Protein AF-N9KHA2-F1 (afdb_monomer_lite)

pLDDT: mean 88.88, std 9.8, range [52.47, 97.94]

Foldseek 3Di:
DVVVVVVVVVVVVVLVVVLCVVQVLCVQFDPVCCVVCVPDSAHEEAEDDADCVVVDDSVRVVVVVVVVQVVVCVVPVDRRYDYDNPTSHYDYHDDDPVNVVVVVVVVVVVVVVVVVVVVVVVVVVVVVVVVVVVVVVVVVVVVVVVLVVLVVVLVVVVVVVVVVPDDPPVPVVSVVSVVVSVVD

Radius of gyration: 46.8 Å; chains: 1; bounding box: 103×30×123 Å

Structure (mmCIF, N/CA/C/O backbone):
data_AF-N9KHA2-F1
#
_entry.id   AF-N9KHA2-F1
#
loop_
_atom_site.group_PDB
_atom_site.id
_atom_site.type_symbol
_atom_site.label_atom_id
_atom_site.label_alt_id
_atom_site.label_comp_id
_atom_site.label_asym_id
_atom_site.label_entity_id
_atom_site.label_seq_id
_atom_site.pdbx_PDB_ins_code
_atom_site.Cartn_x
_atom_site.Cartn_y
_atom_site.Cartn_z
_atom_site.occupancy
_atom_site.B_iso_or_equiv
_atom_site.auth_seq_id
_atom_site.auth_comp_id
_atom_site.auth_asym_id
_atom_site.auth_atom_id
_atom_site.pdbx_PDB_model_num
ATOM 1 N N . MET A 1 1 ? 33.781 0.694 -53.321 1.00 67.38 1 MET A N 1
ATOM 2 C CA . MET A 1 1 ? 32.897 -0.141 -52.473 1.00 67.38 1 MET A CA 1
ATOM 3 C C . MET A 1 1 ? 33.385 -0.247 -51.030 1.00 67.38 1 MET A C 1
ATOM 5 O O . MET A 1 1 ? 32.720 0.302 -50.168 1.00 67.38 1 MET A O 1
ATOM 9 N N . ARG A 1 2 ? 34.549 -0.854 -50.740 1.00 75.69 2 ARG A N 1
ATOM 10 C CA . ARG A 1 2 ? 35.040 -1.039 -49.352 1.00 75.69 2 ARG A CA 1
ATOM 11 C C . ARG A 1 2 ? 35.150 0.263 -48.540 1.00 75.69 2 ARG A C 1
ATOM 13 O O . ARG A 1 2 ? 34.663 0.311 -47.421 1.00 75.69 2 ARG A O 1
ATOM 20 N N . PHE A 1 3 ? 35.691 1.332 -49.126 1.00 80.00 3 PHE A N 1
ATOM 21 C CA . PHE A 1 3 ? 35.789 2.643 -48.464 1.00 80.00 3 PHE A CA 1
ATOM 22 C C . PHE A 1 3 ? 34.431 3.252 -48.086 1.00 80.00 3 PHE A C 1
ATOM 24 O O . PHE A 1 3 ? 34.286 3.761 -46.984 1.00 80.00 3 PHE A O 1
ATOM 31 N N . LEU A 1 4 ? 33.419 3.139 -48.953 1.00 83.69 4 LEU A N 1
ATOM 32 C CA . LEU A 1 4 ? 32.073 3.657 -48.673 1.00 83.69 4 LEU A CA 1
ATOM 33 C C . LEU A 1 4 ? 31.399 2.897 -47.523 1.00 83.69 4 LEU A C 1
ATOM 35 O O . LEU A 1 4 ? 30.715 3.501 -46.704 1.00 83.69 4 LEU A O 1
ATOM 39 N N . ILE A 1 5 ? 31.649 1.588 -47.429 1.00 86.56 5 ILE A N 1
ATOM 40 C CA . ILE A 1 5 ? 31.161 0.750 -46.327 1.00 86.56 5 ILE A CA 1
ATOM 41 C C . ILE A 1 5 ? 31.813 1.178 -45.004 1.00 86.56 5 ILE A C 1
ATOM 43 O O . ILE A 1 5 ? 31.113 1.370 -44.013 1.00 86.56 5 ILE A O 1
ATOM 47 N N . PHE A 1 6 ? 33.134 1.396 -44.990 1.00 87.81 6 PHE A N 1
ATOM 48 C CA . PHE A 1 6 ? 33.838 1.877 -43.795 1.00 87.81 6 PHE A CA 1
ATOM 49 C C . PHE A 1 6 ? 33.377 3.275 -43.366 1.00 87.81 6 PHE A C 1
ATOM 51 O O . PHE A 1 6 ? 33.118 3.490 -42.184 1.00 87.81 6 PHE A O 1
ATOM 58 N N . SER A 1 7 ? 33.211 4.208 -44.306 1.00 88.12 7 SER A N 1
ATOM 59 C CA . SER A 1 7 ? 32.694 5.547 -44.005 1.00 88.12 7 SER A CA 1
ATOM 60 C C . SER A 1 7 ? 31.269 5.505 -43.446 1.00 88.12 7 SER A C 1
ATOM 62 O O . SER A 1 7 ? 30.986 6.186 -42.463 1.00 88.12 7 SER A O 1
ATOM 64 N N . GLY A 1 8 ? 30.388 4.669 -44.008 1.00 88.81 8 GLY A N 1
ATOM 65 C CA . GLY A 1 8 ? 29.032 4.477 -43.486 1.00 88.81 8 GLY A CA 1
ATOM 66 C C . GLY A 1 8 ? 29.018 3.914 -42.061 1.00 88.81 8 GLY A C 1
ATOM 67 O O . GLY A 1 8 ? 28.269 4.395 -41.213 1.00 88.81 8 GLY A O 1
ATOM 68 N N . LEU A 1 9 ? 29.901 2.956 -41.766 1.00 88.81 9 LEU A N 1
ATOM 69 C CA . LEU A 1 9 ? 30.023 2.359 -40.435 1.00 88.81 9 LEU A CA 1
ATOM 70 C C . LEU A 1 9 ? 30.545 3.359 -39.391 1.00 88.81 9 LEU A C 1
ATOM 72 O O . LEU A 1 9 ? 30.044 3.394 -38.270 1.00 88.81 9 LEU A O 1
ATOM 76 N N . ILE A 1 10 ? 31.499 4.218 -39.760 1.00 91.06 10 ILE A N 1
ATOM 77 C CA . ILE A 1 10 ? 32.005 5.280 -38.877 1.00 91.06 10 ILE A CA 1
ATOM 78 C C . ILE A 1 10 ? 30.900 6.293 -38.557 1.00 91.06 10 ILE A C 1
ATOM 80 O O . ILE A 1 10 ? 30.699 6.626 -37.391 1.00 91.06 10 ILE A O 1
ATOM 84 N N . ILE A 1 11 ? 30.148 6.748 -39.565 1.00 89.81 11 ILE A N 1
ATOM 85 C CA . ILE A 1 11 ? 29.024 7.675 -39.363 1.00 89.81 11 ILE A CA 1
ATOM 86 C C . ILE A 1 11 ? 27.967 7.043 -38.449 1.00 89.81 11 ILE A C 1
ATOM 88 O O . ILE A 1 11 ? 27.466 7.703 -37.540 1.00 89.81 11 ILE A O 1
ATOM 92 N N . PHE A 1 12 ? 27.678 5.753 -38.632 1.00 85.94 12 PHE A N 1
ATOM 93 C CA . PHE A 1 12 ? 26.747 5.015 -37.784 1.00 85.94 12 PHE A CA 1
ATOM 94 C C . PHE A 1 12 ? 27.213 4.938 -36.319 1.00 85.94 12 PHE A C 1
ATOM 96 O O . PHE A 1 12 ? 26.439 5.234 -35.408 1.00 85.94 12 PHE A O 1
ATOM 103 N N . LEU A 1 13 ? 28.488 4.620 -36.072 1.00 86.81 13 LEU A N 1
ATOM 104 C CA . LEU A 1 13 ? 29.056 4.578 -34.718 1.00 86.81 13 LEU A CA 1
ATOM 105 C C . LEU A 1 13 ? 29.079 5.959 -34.043 1.00 86.81 13 LEU A C 1
ATOM 107 O O . LEU A 1 13 ? 28.791 6.069 -32.847 1.00 86.81 13 LEU A O 1
ATOM 111 N N . LEU A 1 14 ? 29.383 7.015 -34.803 1.00 89.44 14 LEU A N 1
ATOM 112 C CA . L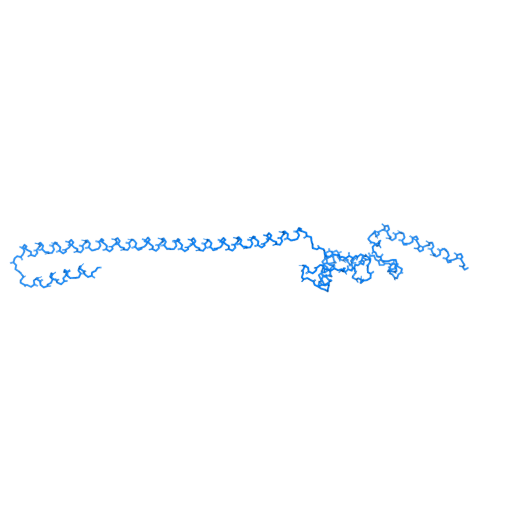EU A 1 14 ? 29.329 8.397 -34.318 1.00 89.44 14 LEU A CA 1
ATOM 113 C C . LEU A 1 14 ? 27.891 8.806 -33.974 1.00 89.44 14 LEU A C 1
ATOM 115 O O . LEU A 1 14 ? 27.662 9.406 -32.924 1.00 89.44 14 LEU A O 1
ATOM 119 N N . GLY A 1 15 ? 26.918 8.418 -34.803 1.00 85.19 15 GLY A N 1
ATOM 120 C CA . GLY A 1 15 ? 25.493 8.631 -34.553 1.00 85.19 15 GLY A CA 1
ATOM 121 C C . GLY A 1 15 ? 25.008 7.933 -33.280 1.00 85.19 15 GLY A C 1
ATOM 122 O O . GLY A 1 15 ? 24.390 8.569 -32.425 1.00 85.19 15 GLY A O 1
ATOM 123 N N . LEU A 1 16 ? 25.358 6.656 -33.091 1.00 83.19 16 LEU A N 1
ATOM 124 C CA . LEU A 1 16 ? 25.036 5.918 -31.864 1.00 83.19 16 LEU A CA 1
ATOM 125 C C . LEU A 1 16 ? 25.680 6.541 -30.618 1.00 83.19 16 LEU A C 1
ATOM 127 O O . LEU A 1 16 ? 25.042 6.591 -29.562 1.00 83.19 16 LEU A O 1
ATOM 131 N N . SER A 1 17 ? 26.919 7.026 -30.734 1.00 84.88 17 SER A N 1
ATOM 132 C CA . SER A 1 17 ? 27.632 7.698 -29.641 1.00 84.88 17 SER A CA 1
ATOM 133 C C . SER A 1 17 ? 26.960 9.020 -29.260 1.00 84.88 17 SER A C 1
ATOM 135 O O . SER A 1 17 ? 26.704 9.266 -28.080 1.00 84.88 17 SER A O 1
ATOM 137 N N . TYR A 1 18 ? 26.590 9.838 -30.250 1.00 87.88 18 TYR A N 1
ATOM 138 C CA . TYR A 1 18 ? 25.859 11.088 -30.035 1.00 87.88 18 TYR A CA 1
ATOM 139 C C . TYR A 1 18 ? 24.496 10.849 -29.370 1.00 87.88 18 TYR A C 1
ATOM 141 O O . TYR A 1 18 ? 24.139 11.517 -28.397 1.00 87.88 18 TYR A O 1
ATOM 149 N N . GLN A 1 19 ? 23.760 9.839 -29.841 1.00 84.50 19 GLN A N 1
ATOM 150 C CA . GLN A 1 19 ? 22.474 9.444 -29.275 1.00 84.50 19 GLN A CA 1
ATOM 151 C C . GLN A 1 19 ? 22.602 9.045 -27.795 1.00 84.50 19 GLN A C 1
ATOM 153 O O . GLN A 1 19 ? 21.810 9.493 -26.971 1.00 84.50 19 GLN A O 1
ATOM 158 N N . THR A 1 20 ? 23.616 8.249 -27.429 1.00 84.06 20 THR A N 1
ATOM 159 C CA . THR A 1 20 ? 23.853 7.853 -26.026 1.00 84.06 20 THR A CA 1
ATOM 160 C C . THR A 1 20 ? 24.268 9.031 -25.146 1.00 84.06 20 THR A C 1
ATOM 162 O O . THR A 1 20 ? 23.905 9.064 -23.975 1.00 84.06 20 THR A O 1
ATOM 165 N N . GLN A 1 21 ? 24.982 10.019 -25.688 1.00 87.31 21 GLN A N 1
ATOM 166 C CA . GLN A 1 21 ? 25.344 11.221 -24.936 1.00 87.31 21 GLN A CA 1
ATOM 167 C C . GLN A 1 21 ? 24.119 12.093 -24.617 1.00 87.31 21 GLN A C 1
ATOM 169 O O . GLN A 1 21 ? 24.019 12.634 -23.517 1.00 87.31 21 GLN A O 1
ATOM 174 N N . LYS A 1 22 ? 23.179 12.226 -25.563 1.00 89.69 22 LYS A N 1
ATOM 175 C CA . LYS A 1 22 ? 21.935 12.995 -25.375 1.00 89.69 22 LYS A CA 1
ATOM 176 C C . LYS A 1 22 ? 20.875 12.241 -24.570 1.00 89.69 22 LYS A C 1
ATOM 178 O O . LYS A 1 22 ? 20.126 12.865 -23.825 1.00 89.69 22 LYS A O 1
ATOM 183 N N . HIS A 1 23 ? 20.836 10.918 -24.700 1.00 89.75 23 HIS A N 1
ATOM 184 C CA . HIS A 1 23 ? 19.873 10.039 -24.041 1.00 89.75 23 HIS A CA 1
ATOM 185 C C . HIS A 1 23 ? 20.612 8.911 -23.301 1.00 89.75 23 HIS A C 1
ATOM 187 O O . HIS A 1 23 ? 20.644 7.768 -23.772 1.00 89.75 23 HIS A O 1
ATOM 193 N N . PRO A 1 24 ? 21.226 9.207 -22.139 1.00 89.62 24 PRO A N 1
ATOM 194 C CA . PRO A 1 24 ? 22.047 8.245 -21.403 1.00 89.62 24 PRO A CA 1
ATOM 195 C C . PRO A 1 24 ? 21.276 7.004 -20.941 1.00 89.62 24 PRO A C 1
ATOM 197 O O . PRO A 1 24 ? 21.890 5.962 -20.717 1.00 89.62 24 PRO A O 1
ATOM 200 N N . GLN A 1 25 ? 19.944 7.067 -20.848 1.00 87.50 25 GLN A N 1
ATOM 201 C CA . GLN A 1 25 ? 19.090 5.914 -20.560 1.00 87.50 25 GLN A CA 1
ATOM 202 C C . GLN A 1 25 ? 19.153 4.822 -21.642 1.00 87.50 25 GLN A C 1
ATOM 204 O O . GLN A 1 25 ? 18.988 3.647 -21.331 1.00 87.50 25 GLN A O 1
ATOM 209 N N . LEU A 1 26 ? 19.485 5.159 -22.894 1.00 88.56 26 LEU A N 1
ATOM 210 C CA . LEU A 1 26 ? 19.529 4.184 -23.992 1.00 88.56 26 LEU A CA 1
ATOM 211 C C . LEU A 1 26 ? 20.656 3.156 -23.859 1.00 88.56 26 LEU A C 1
ATOM 213 O O . LEU A 1 26 ? 20.641 2.139 -24.548 1.00 88.56 26 LEU A O 1
ATOM 217 N N . LYS A 1 27 ? 21.609 3.354 -22.938 1.00 86.44 27 LYS A N 1
ATOM 218 C CA . LYS A 1 27 ? 22.606 2.326 -22.583 1.00 86.44 27 LYS A CA 1
ATOM 219 C C . LYS A 1 27 ? 21.976 1.044 -22.011 1.00 86.44 27 LYS A C 1
ATOM 221 O O . LYS A 1 27 ? 22.638 0.001 -21.947 1.00 86.44 27 LYS A O 1
ATOM 226 N N . PHE A 1 28 ? 20.725 1.143 -21.561 1.00 87.69 28 PHE A N 1
ATOM 227 C CA . PHE A 1 28 ? 19.933 0.039 -21.036 1.00 87.69 28 PHE A CA 1
ATOM 228 C C . PHE A 1 28 ? 19.042 -0.628 -22.093 1.00 87.69 28 PHE A C 1
ATOM 230 O O . PHE A 1 28 ? 18.484 -1.681 -21.803 1.00 87.69 28 PHE A O 1
ATOM 237 N N . ASN A 1 29 ? 18.955 -0.091 -23.315 1.00 90.75 29 ASN A N 1
ATOM 238 C CA . ASN A 1 29 ? 18.359 -0.810 -24.441 1.00 90.75 29 ASN A CA 1
ATOM 239 C C . ASN A 1 29 ? 19.389 -1.793 -25.026 1.00 90.75 29 ASN A C 1
ATOM 241 O O . ASN A 1 29 ? 20.606 -1.589 -24.919 1.00 90.75 29 ASN A O 1
ATOM 245 N N . SER A 1 30 ? 18.917 -2.879 -25.641 1.00 88.69 30 SER A N 1
ATOM 246 C CA . SER A 1 30 ? 19.803 -3.833 -26.312 1.00 88.69 30 SER A CA 1
ATOM 247 C C . SER A 1 30 ? 20.420 -3.202 -27.569 1.00 88.69 30 SER A C 1
ATOM 249 O O . SER A 1 30 ? 19.827 -2.328 -28.200 1.00 88.69 30 SER A O 1
ATOM 251 N N . LEU A 1 31 ? 21.628 -3.630 -27.959 1.00 86.62 31 LEU A N 1
ATOM 252 C CA . LEU A 1 31 ? 22.253 -3.132 -29.194 1.00 86.62 31 LEU A CA 1
ATOM 253 C C . LEU A 1 31 ? 21.401 -3.459 -30.427 1.00 86.62 31 LEU A C 1
ATOM 255 O O . LEU A 1 31 ? 21.313 -2.635 -31.330 1.00 86.62 31 LEU A O 1
ATOM 259 N N . ALA A 1 32 ? 20.745 -4.623 -30.434 1.00 88.38 32 ALA A N 1
ATOM 260 C CA . ALA A 1 32 ? 19.824 -5.019 -31.493 1.00 88.38 32 ALA A CA 1
ATOM 261 C C . ALA A 1 32 ? 18.644 -4.039 -31.610 1.00 88.38 32 ALA A C 1
ATOM 263 O O . ALA A 1 32 ? 18.415 -3.519 -32.697 1.00 88.38 32 ALA A O 1
ATOM 264 N N . ASP A 1 33 ? 17.980 -3.707 -30.494 1.00 87.88 33 ASP A N 1
ATOM 265 C CA . ASP A 1 33 ? 16.872 -2.739 -30.471 1.00 87.88 33 ASP A CA 1
ATOM 266 C C . ASP A 1 33 ? 17.316 -1.355 -30.963 1.00 87.88 33 ASP A C 1
ATOM 268 O O . ASP A 1 33 ? 16.622 -0.715 -31.747 1.00 87.88 33 ASP A O 1
ATOM 272 N N . ARG A 1 34 ? 18.520 -0.913 -30.585 1.00 86.75 34 ARG A N 1
ATOM 273 C CA . ARG A 1 34 ? 19.072 0.374 -31.038 1.00 86.75 34 ARG A CA 1
ATOM 274 C C . ARG A 1 34 ? 19.404 0.409 -32.530 1.00 86.75 34 ARG A C 1
ATOM 276 O O . ARG A 1 34 ? 19.382 1.484 -33.123 1.00 86.75 34 ARG A O 1
ATOM 283 N N . ILE A 1 35 ? 19.732 -0.735 -33.132 1.00 87.50 35 ILE A N 1
ATOM 284 C CA . ILE A 1 35 ? 19.972 -0.850 -34.577 1.00 87.50 35 ILE A CA 1
ATOM 285 C C . ILE A 1 35 ? 18.639 -0.860 -35.337 1.00 87.50 35 ILE A C 1
ATOM 287 O O . ILE A 1 35 ? 18.533 -0.208 -36.373 1.00 87.50 35 ILE A O 1
ATOM 291 N N . THR A 1 36 ? 17.621 -1.563 -34.830 1.00 87.75 36 THR A N 1
ATOM 292 C CA . THR A 1 36 ? 16.298 -1.645 -35.474 1.00 87.75 36 THR A CA 1
ATOM 293 C C . THR A 1 36 ? 15.458 -0.383 -35.274 1.00 87.75 36 THR A C 1
ATOM 295 O O . THR A 1 36 ? 14.662 -0.037 -36.142 1.00 87.75 36 THR A O 1
ATOM 298 N N . HIS A 1 37 ? 15.660 0.335 -34.165 1.00 87.62 37 HIS A N 1
ATOM 299 C CA . HIS A 1 37 ? 14.941 1.558 -33.801 1.00 87.62 37 HIS A CA 1
ATOM 300 C C . HIS A 1 37 ? 15.909 2.740 -33.574 1.00 87.62 37 HIS A C 1
ATOM 302 O O . HIS A 1 37 ? 15.995 3.285 -32.473 1.00 87.62 37 HIS A O 1
ATOM 308 N N . PRO A 1 38 ? 16.637 3.193 -34.612 1.00 82.31 38 PRO A N 1
ATOM 309 C CA . PRO A 1 38 ? 17.760 4.128 -34.467 1.00 82.31 38 PRO A CA 1
ATOM 310 C C . PRO A 1 38 ? 17.362 5.547 -34.038 1.00 82.31 38 PRO A C 1
ATOM 312 O O . PRO A 1 38 ? 18.213 6.316 -33.598 1.00 82.31 38 PRO A O 1
ATOM 315 N N . ILE A 1 39 ? 16.084 5.907 -34.162 1.00 86.69 39 ILE A N 1
ATOM 316 C CA . ILE A 1 39 ? 15.539 7.211 -33.753 1.00 86.69 39 ILE A CA 1
ATOM 317 C C . ILE A 1 39 ? 14.649 7.121 -32.508 1.00 86.69 39 ILE A C 1
ATOM 319 O O . ILE A 1 39 ? 14.198 8.151 -32.009 1.00 86.69 39 ILE A O 1
ATOM 323 N N . ASP A 1 40 ? 14.381 5.912 -32.003 1.00 89.62 40 ASP A N 1
ATOM 324 C CA . ASP A 1 40 ? 13.589 5.738 -30.789 1.00 89.62 40 ASP A CA 1
ATOM 325 C C . ASP A 1 40 ? 14.462 6.044 -29.567 1.00 89.62 40 ASP A C 1
ATOM 327 O O . ASP A 1 40 ? 15.580 5.547 -29.425 1.00 89.62 40 ASP A O 1
ATOM 331 N N . THR A 1 41 ? 13.953 6.908 -28.695 1.00 91.25 41 THR A N 1
ATOM 332 C CA . THR A 1 41 ? 14.646 7.358 -27.478 1.00 91.25 41 THR A CA 1
ATOM 333 C C . THR A 1 41 ? 13.977 6.847 -26.201 1.00 91.25 41 THR A C 1
ATOM 335 O O . THR A 1 41 ? 14.377 7.224 -25.094 1.00 91.25 41 THR A O 1
ATOM 338 N N . ARG A 1 42 ? 12.980 5.967 -26.349 1.00 93.81 42 ARG A N 1
ATOM 339 C CA . ARG A 1 42 ? 12.255 5.338 -25.246 1.00 93.81 42 ARG A CA 1
ATOM 340 C C . ARG A 1 42 ? 13.070 4.224 -24.607 1.00 93.81 42 ARG A C 1
ATOM 342 O O . ARG A 1 42 ? 13.756 3.450 -25.277 1.00 93.81 42 ARG A O 1
ATOM 349 N N . LEU A 1 43 ? 12.956 4.133 -23.291 1.00 94.25 43 LEU A N 1
ATOM 350 C CA . LEU A 1 43 ? 13.595 3.112 -22.482 1.00 94.25 43 LEU A CA 1
ATOM 351 C C . L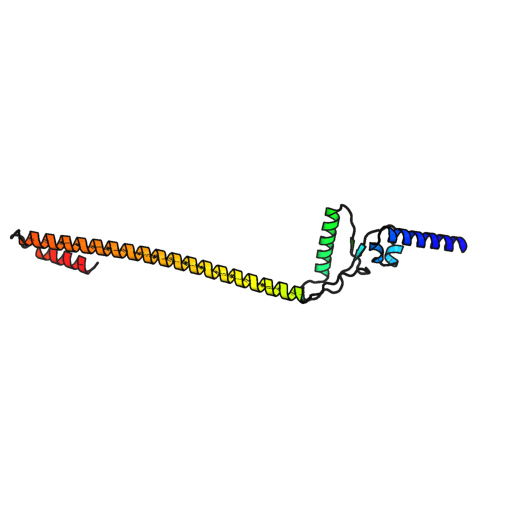EU A 1 43 ? 12.795 1.810 -22.565 1.00 94.25 43 LEU A C 1
ATOM 353 O O . LEU A 1 43 ? 11.602 1.785 -22.261 1.00 94.25 43 LEU A O 1
ATOM 357 N N . ARG A 1 44 ? 13.456 0.727 -22.973 1.00 95.19 44 ARG A N 1
ATOM 358 C CA . ARG A 1 44 ? 12.875 -0.620 -22.953 1.00 95.19 44 ARG A CA 1
ATOM 359 C C . ARG A 1 44 ? 13.000 -1.206 -21.552 1.00 95.19 44 ARG A C 1
ATOM 361 O O . ARG A 1 44 ? 14.074 -1.113 -20.960 1.00 95.19 44 ARG A O 1
ATOM 368 N N . TYR A 1 45 ? 11.944 -1.825 -21.039 1.00 95.88 45 TYR A N 1
ATOM 369 C CA . TYR A 1 45 ? 11.958 -2.525 -19.754 1.00 95.88 45 TYR A CA 1
ATOM 370 C C . TYR A 1 45 ? 11.214 -3.858 -19.842 1.00 95.88 45 TYR A C 1
ATOM 372 O O . TYR A 1 45 ? 10.323 -4.026 -20.671 1.00 95.88 45 TYR A O 1
ATOM 380 N N . ARG A 1 46 ? 11.555 -4.781 -18.944 1.00 95.31 46 ARG A N 1
ATOM 381 C CA . ARG A 1 46 ? 10.811 -6.024 -18.713 1.00 95.31 46 ARG A CA 1
ATOM 382 C C . ARG A 1 46 ? 10.609 -6.271 -17.234 1.00 95.31 46 ARG A C 1
ATOM 384 O O . ARG A 1 46 ? 11.403 -5.808 -16.410 1.00 95.31 46 ARG A O 1
ATOM 391 N N . ILE A 1 47 ? 9.605 -7.072 -16.920 1.00 96.88 47 ILE A N 1
ATOM 392 C CA . ILE A 1 47 ? 9.454 -7.647 -15.588 1.00 96.88 47 ILE A CA 1
ATOM 393 C C . ILE A 1 47 ? 10.298 -8.922 -15.523 1.00 96.88 47 ILE A C 1
ATOM 395 O O . ILE A 1 47 ? 10.297 -9.737 -16.445 1.00 96.88 47 ILE A O 1
ATOM 399 N N . ALA A 1 48 ? 11.122 -9.031 -14.487 1.00 94.62 48 ALA A N 1
ATOM 400 C CA . ALA A 1 48 ? 11.886 -10.235 -14.198 1.00 94.62 48 ALA A CA 1
ATOM 401 C C . ALA A 1 48 ? 11.058 -11.188 -13.324 1.00 94.62 48 ALA A C 1
ATOM 403 O O . ALA A 1 48 ? 9.834 -11.108 -13.278 1.00 94.62 48 ALA A O 1
ATOM 404 N N . GLU A 1 49 ? 11.729 -12.090 -12.615 1.00 92.75 49 GLU A N 1
ATOM 405 C CA . GLU A 1 49 ? 11.070 -12.899 -11.597 1.00 92.75 49 GLU A CA 1
ATOM 406 C C . GLU A 1 49 ? 10.483 -12.007 -10.494 1.00 92.75 49 GLU A C 1
ATOM 408 O O . GLU A 1 49 ? 11.096 -11.028 -10.049 1.00 92.75 49 GLU A O 1
ATOM 413 N N . VAL A 1 50 ? 9.273 -12.367 -10.076 1.00 94.94 50 VAL A N 1
ATOM 414 C CA . VAL A 1 50 ? 8.538 -11.721 -8.992 1.00 94.94 50 VAL A CA 1
ATOM 415 C C . VAL A 1 50 ? 8.557 -12.668 -7.805 1.00 94.94 50 VAL A C 1
ATOM 417 O O . VAL A 1 50 ? 8.151 -13.822 -7.929 1.00 94.94 50 VAL A O 1
ATOM 420 N N . ASP A 1 51 ? 9.030 -12.188 -6.656 1.00 94.12 51 ASP A N 1
ATOM 421 C CA . ASP A 1 51 ? 9.030 -12.986 -5.435 1.00 94.12 51 ASP A CA 1
ATOM 422 C C . ASP A 1 51 ? 7.585 -13.374 -5.046 1.00 94.12 51 ASP A C 1
ATOM 424 O O . ASP A 1 51 ? 6.746 -12.486 -4.839 1.00 94.12 51 ASP A O 1
ATOM 428 N N . PRO A 1 52 ? 7.268 -14.677 -4.909 1.00 91.06 52 PRO A N 1
ATOM 429 C CA . PRO A 1 52 ? 5.915 -15.142 -4.600 1.00 91.06 52 PRO A CA 1
ATOM 430 C C . PRO A 1 52 ? 5.331 -14.574 -3.303 1.00 91.06 52 PRO A C 1
ATOM 432 O O . PRO A 1 52 ? 4.109 -14.543 -3.147 1.00 91.06 52 PRO A O 1
ATOM 435 N N . ARG A 1 53 ? 6.171 -14.102 -2.368 1.00 90.62 53 ARG A N 1
ATOM 436 C CA . ARG A 1 53 ? 5.726 -13.485 -1.107 1.00 90.62 53 ARG A CA 1
ATOM 437 C C . ARG A 1 53 ? 4.914 -12.211 -1.322 1.00 90.62 53 ARG A C 1
ATOM 439 O O . ARG A 1 53 ? 4.044 -11.920 -0.508 1.00 90.62 53 ARG A O 1
ATOM 446 N N . PHE A 1 54 ? 5.104 -11.520 -2.448 1.00 90.69 54 PHE A N 1
ATOM 447 C CA . PHE A 1 54 ? 4.242 -10.401 -2.838 1.00 90.69 54 PHE A CA 1
ATOM 448 C C . PHE A 1 54 ? 2.820 -10.829 -3.215 1.00 90.69 54 PHE A C 1
ATOM 450 O O . PHE A 1 54 ? 1.947 -9.972 -3.314 1.00 90.69 54 PHE A O 1
ATOM 457 N N . LYS A 1 55 ? 2.564 -12.130 -3.429 1.00 92.06 55 LYS A N 1
ATOM 458 C CA . LYS A 1 55 ? 1.270 -12.668 -3.889 1.00 92.06 55 LYS A CA 1
ATOM 459 C C . LYS A 1 55 ? 0.793 -12.018 -5.196 1.00 92.06 55 LYS A C 1
ATOM 461 O O . LYS A 1 55 ? -0.406 -11.865 -5.421 1.00 92.06 55 LYS A O 1
ATOM 466 N N . LEU A 1 56 ? 1.744 -11.638 -6.048 1.00 94.56 56 LEU A N 1
ATOM 467 C CA . LEU A 1 56 ? 1.514 -11.063 -7.368 1.00 94.56 56 LEU A CA 1
ATOM 468 C C . LEU A 1 56 ? 2.118 -11.977 -8.432 1.00 94.56 56 LEU A C 1
ATOM 470 O O . LEU A 1 56 ? 3.227 -12.485 -8.275 1.00 94.56 56 LEU A O 1
ATOM 474 N N . SER A 1 57 ? 1.383 -12.160 -9.521 1.00 95.06 57 SER A N 1
ATOM 475 C CA . SER A 1 57 ? 1.884 -12.789 -10.744 1.00 95.06 57 SER A CA 1
ATOM 476 C C . SER A 1 57 ? 2.721 -11.806 -11.568 1.00 95.06 57 SER A C 1
ATOM 478 O O . SER A 1 57 ? 2.601 -10.586 -11.419 1.00 95.06 57 SER A O 1
ATOM 480 N N . VAL A 1 58 ? 3.558 -12.331 -12.464 1.00 94.25 58 VAL A N 1
ATOM 481 C CA . VAL A 1 58 ? 4.378 -11.512 -13.370 1.00 94.25 58 VAL A CA 1
ATOM 482 C C . VAL A 1 58 ? 3.486 -10.639 -14.256 1.00 94.25 58 VAL A C 1
ATOM 484 O O . VAL A 1 58 ? 3.766 -9.457 -14.434 1.00 94.25 58 VAL A O 1
ATOM 487 N N . GLU A 1 59 ? 2.364 -11.183 -14.721 1.00 94.56 59 GLU A N 1
ATOM 488 C CA . GLU A 1 59 ? 1.385 -10.502 -15.568 1.00 94.56 59 GLU A CA 1
ATOM 489 C C . GLU A 1 59 ? 0.720 -9.332 -14.833 1.00 94.56 59 GLU A C 1
ATOM 491 O O . GLU A 1 59 ? 0.533 -8.253 -15.396 1.00 94.56 59 GLU A O 1
ATOM 496 N N . GLN A 1 60 ? 0.396 -9.511 -13.547 1.00 96.56 60 GLN A N 1
ATOM 497 C CA . GLN A 1 60 ? -0.134 -8.424 -12.721 1.00 96.56 60 GLN A CA 1
ATOM 498 C C . GLN A 1 60 ? 0.893 -7.308 -12.545 1.00 96.56 60 GLN A C 1
ATOM 500 O O . GLN A 1 60 ? 0.547 -6.131 -12.639 1.00 96.56 60 GLN A O 1
ATOM 505 N N . VAL A 1 61 ? 2.158 -7.659 -12.315 1.00 96.69 61 VAL A N 1
ATOM 506 C CA . VAL A 1 61 ? 3.238 -6.677 -12.172 1.00 96.69 61 VAL A CA 1
ATOM 507 C C . VAL A 1 61 ? 3.504 -5.957 -13.491 1.00 96.69 61 VAL A C 1
ATOM 509 O O . VAL A 1 61 ? 3.755 -4.751 -13.482 1.00 96.69 61 VAL A O 1
ATOM 512 N N . GLU A 1 62 ? 3.396 -6.644 -14.627 1.00 95.69 62 GLU A N 1
ATOM 513 C CA . GLU A 1 62 ? 3.471 -6.022 -15.948 1.00 95.69 62 GLU A CA 1
ATOM 514 C C . GLU A 1 62 ? 2.346 -5.003 -16.137 1.00 95.69 62 GLU A C 1
ATOM 516 O O . GLU A 1 62 ? 2.622 -3.851 -16.477 1.00 95.69 62 GLU A O 1
ATOM 521 N N . ALA A 1 63 ? 1.101 -5.382 -15.837 1.00 96.44 63 ALA A N 1
ATOM 522 C CA . ALA A 1 63 ? -0.049 -4.486 -15.929 1.00 96.44 63 ALA A CA 1
ATOM 523 C C . ALA A 1 63 ? 0.106 -3.253 -15.020 1.00 96.44 63 ALA A C 1
ATOM 525 O O . ALA A 1 63 ? -0.098 -2.123 -15.467 1.00 96.44 63 ALA A O 1
ATOM 526 N N . ILE A 1 64 ? 0.536 -3.446 -13.768 1.00 96.75 64 ILE A N 1
ATOM 527 C CA . ILE A 1 64 ? 0.826 -2.350 -12.827 1.00 96.75 64 ILE A CA 1
ATOM 528 C C . ILE A 1 64 ? 1.951 -1.457 -13.362 1.00 96.75 64 ILE A C 1
ATOM 530 O O . ILE A 1 64 ? 1.868 -0.232 -13.290 1.00 96.75 64 ILE A O 1
ATOM 534 N N . SER A 1 65 ? 2.996 -2.047 -13.939 1.00 96.25 65 SER A N 1
ATOM 535 C CA . SER A 1 65 ? 4.108 -1.286 -14.511 1.00 96.25 65 SER A CA 1
ATOM 536 C C . SER A 1 65 ? 3.649 -0.453 -15.703 1.00 96.25 65 SER A C 1
ATOM 538 O O . SER A 1 65 ? 3.994 0.720 -15.791 1.00 96.25 65 SER A O 1
ATOM 540 N N . GLN A 1 66 ? 2.810 -1.007 -16.581 1.00 95.62 66 GLN A N 1
ATOM 541 C CA . GLN A 1 66 ? 2.221 -0.260 -17.694 1.00 95.62 66 GLN A CA 1
ATOM 542 C C . GLN A 1 66 ? 1.351 0.902 -17.188 1.00 95.62 66 GLN A C 1
ATOM 544 O O . GLN A 1 66 ? 1.488 2.025 -17.677 1.00 95.62 66 GLN A O 1
ATOM 549 N N . GLN A 1 67 ? 0.537 0.691 -16.149 1.00 96.81 67 GLN A N 1
ATOM 550 C CA . GLN A 1 67 ? -0.210 1.775 -15.498 1.00 96.81 67 GLN A CA 1
ATOM 551 C C . GLN A 1 67 ? 0.726 2.864 -14.956 1.00 96.81 67 GLN A C 1
ATOM 553 O O . GLN A 1 67 ? 0.493 4.050 -15.186 1.00 96.81 67 GLN A O 1
ATOM 558 N N . ALA A 1 68 ? 1.829 2.483 -14.308 1.00 96.06 68 ALA A N 1
ATOM 559 C CA . ALA A 1 68 ? 2.825 3.436 -13.830 1.00 96.06 68 ALA A CA 1
ATOM 560 C C . ALA A 1 68 ? 3.460 4.233 -14.984 1.00 96.06 68 ALA A C 1
ATOM 562 O O . ALA A 1 68 ? 3.622 5.448 -14.873 1.00 96.06 68 ALA A O 1
ATOM 563 N N . THR A 1 69 ? 3.775 3.594 -16.117 1.00 95.81 69 THR A N 1
ATOM 564 C CA . THR A 1 69 ? 4.287 4.307 -17.303 1.00 95.81 69 THR A CA 1
ATOM 565 C C . THR A 1 69 ? 3.270 5.287 -17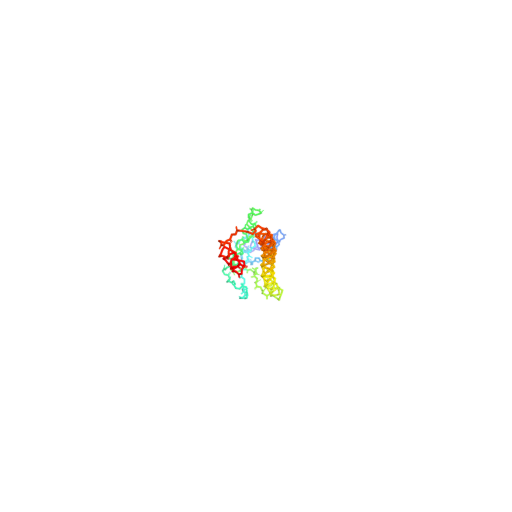.883 1.00 95.81 69 THR A C 1
ATOM 567 O O . THR A 1 69 ? 3.655 6.373 -18.321 1.00 95.81 69 THR A O 1
ATOM 570 N N . GLN A 1 70 ? 1.976 4.958 -17.820 1.00 96.69 70 GLN A N 1
ATOM 571 C CA . GLN A 1 70 ? 0.908 5.847 -18.267 1.00 96.69 70 GLN A CA 1
ATOM 572 C C . GLN A 1 70 ? 0.828 7.110 -17.398 1.00 96.69 70 GLN A C 1
ATOM 574 O O . GLN A 1 70 ? 0.706 8.198 -17.949 1.00 96.69 70 GLN A O 1
ATOM 579 N N . ILE A 1 71 ? 1.028 7.007 -16.078 1.00 97.19 71 ILE A N 1
ATOM 580 C CA . ILE A 1 71 ? 1.103 8.180 -15.183 1.00 97.19 71 ILE A CA 1
ATOM 581 C C . ILE A 1 71 ? 2.221 9.136 -15.624 1.00 97.19 71 ILE A C 1
ATOM 583 O O . ILE A 1 71 ? 2.016 10.348 -15.705 1.00 97.19 71 ILE A O 1
ATOM 587 N N . TRP A 1 72 ? 3.405 8.606 -15.952 1.00 95.81 72 TRP A N 1
ATOM 588 C CA . TRP A 1 72 ? 4.506 9.424 -16.470 1.00 95.81 72 TRP A CA 1
ATOM 589 C C . TRP A 1 72 ? 4.160 10.066 -17.810 1.00 95.81 72 TRP A C 1
ATOM 591 O O . TRP A 1 72 ? 4.475 11.236 -18.029 1.00 95.81 72 TRP A O 1
ATOM 601 N N . LYS A 1 73 ? 3.503 9.325 -18.702 1.00 96.31 73 LYS A N 1
ATOM 602 C CA . LYS A 1 73 ? 3.066 9.840 -19.998 1.00 96.31 73 LYS A CA 1
ATOM 603 C C . LYS A 1 73 ? 2.056 10.970 -19.849 1.00 96.31 73 LYS A C 1
ATOM 605 O O . LYS A 1 73 ? 2.233 12.006 -20.481 1.00 96.31 73 LYS A O 1
ATOM 610 N N . ASP A 1 74 ? 1.062 10.807 -18.987 1.00 96.94 74 ASP A N 1
ATOM 611 C CA . ASP A 1 74 ? 0.039 11.820 -18.737 1.00 96.94 74 ASP A CA 1
ATOM 612 C C . ASP A 1 74 ? 0.646 13.071 -18.093 1.00 96.94 74 ASP A C 1
ATOM 614 O O . ASP A 1 74 ? 0.352 14.190 -18.509 1.00 96.94 74 ASP A O 1
ATOM 618 N N . GLY A 1 75 ? 1.563 12.895 -17.136 1.00 95.56 75 GLY A N 1
ATOM 619 C CA . GLY A 1 75 ? 2.223 14.008 -16.451 1.00 95.56 75 GLY A CA 1
ATOM 620 C C . GLY A 1 75 ? 3.239 14.773 -17.307 1.00 95.56 75 GLY A C 1
ATOM 621 O O . GLY A 1 75 ? 3.480 15.954 -17.067 1.00 95.56 75 GLY A O 1
ATOM 622 N N . THR A 1 76 ? 3.851 14.127 -18.302 1.00 94.50 76 THR A N 1
ATOM 623 C CA . THR A 1 76 ? 4.922 14.731 -19.121 1.00 94.50 76 THR A CA 1
ATOM 624 C C . THR A 1 76 ? 4.520 15.014 -20.568 1.00 94.50 76 THR A C 1
ATOM 626 O O . THR A 1 76 ? 5.272 15.667 -21.297 1.00 94.50 76 THR A O 1
ATOM 629 N N . GLY A 1 77 ? 3.375 14.491 -21.011 1.00 94.75 77 GLY A N 1
ATOM 630 C CA . GLY A 1 77 ? 2.919 14.520 -22.401 1.00 94.75 77 GLY A CA 1
ATOM 631 C C . GLY A 1 77 ? 3.765 13.676 -23.362 1.00 94.75 77 GLY A C 1
ATOM 632 O O . GLY A 1 77 ? 3.599 13.791 -24.576 1.00 94.75 77 GLY A O 1
ATOM 633 N N . LYS A 1 78 ? 4.700 12.860 -22.859 1.00 93.31 78 LYS A N 1
ATOM 634 C CA . LYS A 1 78 ? 5.631 12.072 -23.675 1.00 93.31 78 LYS A CA 1
ATOM 635 C C . LYS A 1 78 ? 5.652 10.620 -23.238 1.00 93.31 78 LYS A C 1
ATOM 637 O O . LYS A 1 78 ? 5.705 10.304 -22.057 1.00 93.31 78 LYS A O 1
ATOM 642 N N . ASP A 1 79 ? 5.663 9.735 -24.223 1.00 94.31 79 ASP A N 1
ATOM 643 C CA . ASP A 1 79 ? 5.862 8.313 -23.996 1.00 94.31 79 ASP A CA 1
ATOM 644 C C . ASP A 1 79 ? 7.362 8.022 -23.841 1.00 94.31 79 ASP A C 1
ATOM 646 O O . ASP A 1 79 ? 8.126 8.221 -24.786 1.00 94.31 79 ASP A O 1
ATOM 650 N N . TYR A 1 80 ? 7.787 7.610 -22.645 1.00 93.38 80 TYR A N 1
ATOM 651 C CA . TYR A 1 80 ? 9.198 7.378 -22.305 1.00 93.38 80 TYR A CA 1
ATOM 652 C C . TYR A 1 80 ? 9.577 5.902 -22.200 1.00 93.38 80 TYR A C 1
ATOM 654 O O . TYR A 1 80 ? 10.770 5.591 -22.223 1.00 93.38 80 TYR A O 1
ATOM 662 N N . PHE A 1 81 ? 8.603 5.003 -22.074 1.00 95.50 81 PHE A N 1
ATOM 663 C CA . PHE A 1 81 ? 8.839 3.621 -21.671 1.00 95.50 81 PHE A CA 1
ATOM 664 C C . PHE A 1 81 ? 8.121 2.661 -22.608 1.00 95.50 81 PHE A C 1
ATOM 666 O O . PHE A 1 81 ? 6.981 2.889 -22.990 1.00 95.50 81 PHE A O 1
ATOM 673 N N . ILE A 1 82 ? 8.777 1.557 -22.946 1.00 94.62 82 ILE A N 1
ATOM 674 C CA . ILE A 1 82 ? 8.160 0.459 -23.688 1.00 94.62 82 ILE A CA 1
ATOM 675 C C . ILE A 1 82 ? 8.450 -0.845 -22.972 1.00 94.62 82 ILE A C 1
ATOM 677 O O . ILE A 1 82 ? 9.605 -1.137 -22.655 1.00 94.62 82 ILE A O 1
ATOM 681 N N . HIS A 1 83 ? 7.400 -1.639 -22.785 1.00 94.56 83 HIS A N 1
ATOM 682 C CA . HIS A 1 83 ? 7.556 -3.022 -22.380 1.00 94.56 83 HIS A CA 1
ATOM 683 C C . HIS A 1 83 ? 8.131 -3.849 -23.539 1.00 94.56 83 HIS A C 1
ATOM 685 O O . HIS A 1 83 ? 7.598 -3.834 -24.648 1.00 94.56 83 HIS A O 1
ATOM 691 N N . ASP A 1 84 ? 9.229 -4.552 -23.283 1.00 91.94 84 ASP A N 1
ATOM 692 C CA . ASP A 1 84 ? 9.870 -5.480 -24.213 1.00 91.94 84 ASP A CA 1
ATOM 693 C C . ASP A 1 84 ? 10.382 -6.683 -23.410 1.00 91.94 84 ASP A C 1
ATOM 695 O O . ASP A 1 84 ? 11.308 -6.506 -22.620 1.00 91.94 84 ASP A O 1
ATOM 699 N N . PRO A 1 85 ? 9.851 -7.903 -23.617 1.00 90.31 85 PRO A N 1
ATOM 700 C CA . PRO A 1 85 ? 10.279 -9.104 -22.893 1.00 90.31 85 PRO A CA 1
ATOM 701 C C . PRO A 1 85 ? 11.785 -9.398 -22.975 1.00 90.31 85 PRO A C 1
ATOM 703 O O . PRO A 1 85 ? 12.336 -10.049 -22.088 1.00 90.31 85 PRO A O 1
ATOM 706 N N . ASN A 1 86 ? 12.467 -8.902 -24.011 1.00 88.31 86 ASN A N 1
ATOM 707 C CA . ASN A 1 86 ? 13.903 -9.079 -24.229 1.00 88.31 86 ASN A CA 1
ATOM 708 C C . ASN A 1 86 ? 14.732 -7.866 -23.776 1.00 88.31 86 ASN A C 1
ATOM 710 O O . ASN A 1 86 ? 15.936 -7.791 -24.050 1.00 88.31 86 ASN A O 1
ATOM 714 N N . ALA A 1 87 ? 14.116 -6.906 -23.083 1.00 90.50 87 ALA A N 1
ATOM 715 C CA . ALA A 1 87 ? 14.798 -5.721 -22.597 1.00 90.50 87 ALA A CA 1
ATOM 716 C C . ALA A 1 87 ? 15.947 -6.079 -21.645 1.00 90.50 87 ALA A C 1
ATOM 718 O O . ALA A 1 87 ? 15.871 -6.983 -20.806 1.00 90.50 87 ALA A O 1
ATOM 719 N N . LYS A 1 88 ? 17.025 -5.299 -21.736 1.00 92.19 88 LYS A N 1
ATOM 720 C CA . LYS A 1 88 ? 18.172 -5.428 -20.833 1.00 92.19 88 LYS A CA 1
ATOM 721 C C . LYS A 1 88 ? 17.890 -4.814 -19.457 1.00 92.19 88 LYS A C 1
ATOM 723 O O . LYS A 1 88 ? 18.435 -5.302 -18.469 1.00 92.19 88 LYS A O 1
ATOM 728 N N . LEU A 1 89 ? 17.044 -3.784 -19.368 1.00 93.44 89 LEU A N 1
ATOM 729 C CA . LEU A 1 89 ? 16.546 -3.286 -18.085 1.00 93.44 89 LEU A CA 1
ATOM 730 C C . LEU A 1 89 ? 15.471 -4.230 -17.541 1.00 93.44 89 LEU A C 1
ATOM 732 O O . LEU A 1 89 ? 14.372 -4.313 -18.085 1.00 93.44 89 LEU A O 1
ATOM 736 N N . ALA A 1 90 ? 15.798 -4.908 -16.449 1.00 94.88 90 ALA A N 1
ATOM 737 C CA . ALA A 1 90 ? 14.925 -5.859 -15.787 1.00 94.88 90 ALA A CA 1
ATOM 738 C C . ALA A 1 90 ? 14.460 -5.300 -14.437 1.00 94.88 90 ALA A C 1
ATOM 740 O O . ALA A 1 90 ? 15.282 -4.866 -13.627 1.00 94.88 90 ALA A O 1
ATOM 741 N N . ILE A 1 91 ? 13.151 -5.305 -14.199 1.00 95.31 91 ILE A N 1
ATOM 742 C CA . ILE A 1 91 ? 12.551 -4.915 -12.922 1.00 95.31 91 ILE A CA 1
ATOM 743 C C . ILE A 1 91 ? 12.389 -6.179 -12.078 1.00 95.31 91 ILE A C 1
ATOM 745 O O . ILE A 1 91 ? 11.623 -7.069 -12.439 1.00 95.31 91 ILE A O 1
ATOM 749 N N . HIS A 1 92 ? 13.121 -6.253 -10.968 1.00 94.12 92 HIS A N 1
ATOM 750 C CA . HIS A 1 92 ? 13.053 -7.358 -10.013 1.00 94.12 92 HIS A CA 1
ATOM 751 C C . HIS A 1 92 ? 12.225 -6.945 -8.796 1.00 94.12 92 HIS A C 1
ATOM 753 O O . HIS A 1 92 ? 12.501 -5.908 -8.190 1.00 94.12 92 HIS A O 1
ATOM 759 N N . LEU A 1 93 ? 11.246 -7.766 -8.415 1.00 93.75 93 LEU A N 1
ATOM 760 C CA . LEU A 1 93 ? 10.501 -7.589 -7.169 1.00 93.75 93 LEU A CA 1
ATOM 761 C C . LEU A 1 93 ? 11.076 -8.544 -6.131 1.00 93.75 93 LEU A C 1
ATOM 763 O O . LEU A 1 93 ? 10.775 -9.734 -6.145 1.00 93.75 93 LEU A O 1
ATOM 767 N N . ILE A 1 94 ? 11.916 -8.008 -5.247 1.00 91.88 94 ILE A N 1
ATOM 768 C CA . ILE A 1 94 ? 12.605 -8.766 -4.201 1.00 91.88 94 ILE A CA 1
ATOM 769 C C . ILE A 1 94 ? 11.980 -8.410 -2.860 1.00 91.88 94 ILE A C 1
ATOM 771 O O . ILE A 1 94 ? 11.936 -7.237 -2.485 1.00 91.88 94 ILE A O 1
ATOM 775 N N . TYR A 1 95 ? 11.499 -9.422 -2.145 1.00 89.12 95 TYR A N 1
ATOM 776 C CA . TYR A 1 95 ? 10.895 -9.223 -0.839 1.00 89.12 95 TYR A CA 1
ATOM 777 C C . TYR A 1 95 ? 11.992 -9.223 0.233 1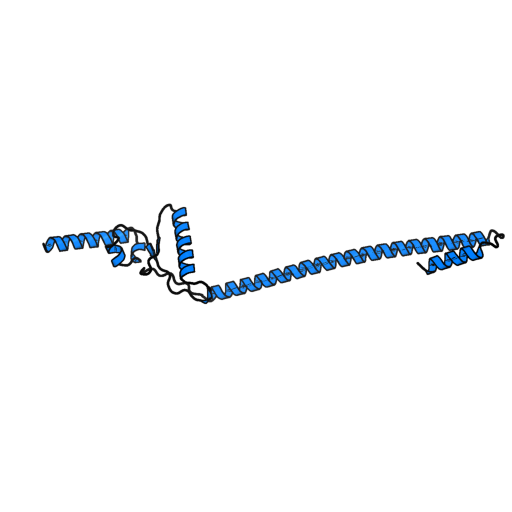.00 89.12 95 TYR A C 1
ATOM 779 O O . TYR A 1 95 ? 12.609 -10.258 0.511 1.00 89.12 95 TYR A O 1
ATOM 787 N N . ASP A 1 96 ? 12.268 -8.045 0.797 1.00 88.88 96 ASP A N 1
ATOM 788 C CA . ASP A 1 96 ? 13.294 -7.848 1.822 1.00 88.88 96 ASP A CA 1
ATOM 789 C C . ASP A 1 96 ? 12.716 -7.888 3.249 1.00 88.88 96 ASP A C 1
ATOM 791 O O . ASP A 1 96 ? 11.503 -7.891 3.468 1.00 88.88 96 ASP A O 1
ATOM 795 N N . GLU A 1 97 ? 13.608 -7.948 4.238 1.00 86.12 97 GLU A N 1
ATOM 796 C CA . GLU A 1 97 ? 13.246 -7.984 5.662 1.00 86.12 97 GLU A CA 1
ATOM 797 C C . GLU A 1 97 ? 12.421 -6.760 6.082 1.00 86.12 97 GLU A C 1
ATOM 799 O O . GLU A 1 97 ? 11.478 -6.878 6.861 1.00 86.12 97 GLU A O 1
ATOM 804 N N . ARG A 1 98 ? 12.694 -5.591 5.492 1.00 85.44 98 ARG A N 1
ATOM 805 C CA . ARG A 1 98 ? 11.974 -4.351 5.810 1.00 85.44 98 ARG A CA 1
ATOM 806 C C . ARG A 1 98 ? 10.510 -4.423 5.387 1.00 85.44 98 ARG A C 1
ATOM 808 O O . ARG A 1 98 ? 9.656 -3.894 6.099 1.00 85.44 98 ARG A O 1
ATOM 815 N N . GLN A 1 99 ? 10.206 -5.077 4.263 1.00 83.88 99 GLN A N 1
ATOM 816 C CA . GLN A 1 99 ? 8.819 -5.342 3.866 1.00 83.88 99 GLN A CA 1
ATOM 817 C C . GLN A 1 99 ? 8.123 -6.238 4.894 1.00 83.88 99 GLN A C 1
ATOM 819 O O . GLN A 1 99 ? 7.030 -5.907 5.350 1.00 83.88 99 GLN A O 1
ATOM 824 N N . GLN A 1 100 ? 8.789 -7.307 5.344 1.00 85.31 100 GLN A N 1
ATOM 825 C CA . GLN A 1 100 ? 8.250 -8.200 6.374 1.00 85.31 100 GLN A CA 1
ATOM 826 C C . GLN A 1 100 ? 7.920 -7.459 7.672 1.00 85.31 100 GLN A C 1
ATOM 828 O O . GLN A 1 100 ? 6.812 -7.583 8.193 1.00 85.31 100 GLN A O 1
ATOM 833 N N . GLU A 1 101 ? 8.861 -6.667 8.182 1.00 88.25 101 GLU A N 1
ATOM 834 C CA . GLU A 1 101 ? 8.670 -5.893 9.407 1.00 88.25 101 GLU A CA 1
ATOM 835 C C . GLU A 1 101 ? 7.551 -4.856 9.266 1.00 88.25 101 GLU A C 1
ATOM 837 O O . GLU A 1 101 ? 6.801 -4.609 10.212 1.00 88.25 101 GLU A O 1
ATOM 842 N N . SER A 1 102 ? 7.429 -4.226 8.093 1.00 89.69 102 SER A N 1
ATOM 843 C CA . SER A 1 102 ? 6.371 -3.252 7.819 1.00 89.69 102 SER A CA 1
ATOM 844 C C . SER A 1 102 ? 4.989 -3.904 7.839 1.00 89.69 102 SER A C 1
ATOM 846 O O . SER A 1 102 ? 4.069 -3.377 8.469 1.00 89.69 102 SER A O 1
ATOM 848 N N . GLU A 1 103 ? 4.848 -5.073 7.211 1.00 87.56 103 GLU A N 1
ATOM 849 C CA . GLU A 1 103 ? 3.594 -5.825 7.213 1.00 87.56 103 GLU A CA 1
ATOM 850 C C . GLU A 1 103 ? 3.205 -6.288 8.618 1.00 87.56 103 GLU A C 1
ATOM 852 O O . GLU A 1 103 ? 2.072 -6.052 9.039 1.00 87.56 103 GLU A O 1
ATOM 857 N N . GLN A 1 104 ? 4.154 -6.853 9.370 1.00 89.62 104 GLN A N 1
ATOM 858 C CA . GLN A 1 104 ? 3.937 -7.256 10.762 1.00 89.62 104 GLN A CA 1
ATOM 859 C C . GLN A 1 104 ? 3.541 -6.061 11.632 1.00 89.62 104 GLN A C 1
ATOM 861 O O . GLN A 1 104 ? 2.589 -6.123 12.409 1.00 89.62 104 GLN A O 1
ATOM 866 N N . ARG A 1 105 ? 4.225 -4.922 11.470 1.00 93.19 105 ARG A N 1
ATOM 867 C CA . ARG A 1 105 ? 3.888 -3.686 12.184 1.00 93.19 105 ARG A CA 1
ATOM 868 C C . ARG A 1 105 ? 2.471 -3.223 11.863 1.00 93.19 105 ARG A C 1
ATOM 870 O O . ARG A 1 105 ? 1.750 -2.829 12.776 1.00 93.19 105 ARG A O 1
ATOM 877 N N . ARG A 1 106 ? 2.067 -3.261 10.591 1.00 94.06 106 ARG A N 1
ATOM 878 C CA . ARG A 1 106 ? 0.711 -2.888 10.173 1.00 94.06 106 ARG A CA 1
ATOM 879 C C . ARG A 1 106 ? -0.328 -3.795 10.825 1.00 94.06 106 ARG A C 1
ATOM 881 O O . ARG A 1 106 ? -1.308 -3.284 11.354 1.00 94.06 106 ARG A O 1
ATOM 888 N N . GLU A 1 107 ? -0.090 -5.103 10.844 1.00 93.75 107 GLU A N 1
ATOM 889 C CA . GLU A 1 107 ? -0.977 -6.060 11.510 1.00 93.75 107 GLU A CA 1
ATOM 890 C C . GLU A 1 107 ? -1.114 -5.760 13.011 1.00 93.75 107 GLU A C 1
ATOM 892 O O . GLU A 1 107 ? -2.230 -5.674 13.525 1.00 93.75 107 GLU A O 1
ATOM 897 N N . HIS A 1 108 ? 0.001 -5.508 13.703 1.00 94.12 108 HIS A N 1
ATOM 898 C CA . HIS A 1 108 ? -0.020 -5.129 15.116 1.00 94.12 108 HIS A CA 1
ATOM 899 C C . HIS A 1 108 ? -0.779 -3.822 15.371 1.00 94.12 108 HIS A C 1
ATOM 901 O O . HIS A 1 108 ? -1.543 -3.742 16.332 1.00 94.12 108 HIS A O 1
ATOM 907 N N . ILE A 1 109 ? -0.615 -2.807 14.515 1.00 95.94 109 ILE A N 1
ATOM 908 C CA . ILE A 1 109 ? -1.370 -1.549 14.616 1.00 95.94 109 ILE A CA 1
ATOM 909 C C . ILE A 1 109 ? -2.870 -1.816 14.465 1.00 95.94 109 ILE A C 1
ATOM 911 O O . ILE A 1 109 ? -3.645 -1.378 15.310 1.00 95.94 109 ILE A O 1
ATOM 915 N N . THR A 1 110 ? -3.281 -2.595 13.462 1.00 95.88 110 THR A N 1
ATOM 916 C CA . THR A 1 110 ? -4.695 -2.946 13.260 1.00 95.88 110 THR A CA 1
ATOM 917 C C . THR A 1 110 ? -5.282 -3.682 14.469 1.00 95.88 110 THR A C 1
ATOM 919 O O . THR A 1 110 ? -6.394 -3.379 14.901 1.00 95.88 110 THR A O 1
ATOM 922 N N . GLN A 1 111 ? -4.535 -4.616 15.065 1.00 95.75 111 GLN A N 1
ATOM 923 C CA . GLN A 1 111 ? -4.964 -5.304 16.288 1.00 95.75 111 GLN A CA 1
ATOM 924 C C . GLN A 1 111 ? -5.096 -4.340 17.478 1.00 95.75 111 GLN A C 1
ATOM 926 O O . GLN A 1 111 ? -6.055 -4.430 18.248 1.00 95.75 111 GLN A O 1
ATOM 931 N N . LEU A 1 112 ? -4.159 -3.399 17.636 1.00 96.56 112 LEU A N 1
ATOM 932 C CA . LEU A 1 112 ? -4.214 -2.380 18.687 1.00 96.56 112 LEU A CA 1
ATOM 933 C C . LEU A 1 112 ? -5.417 -1.445 18.519 1.00 96.56 112 LEU A C 1
ATOM 935 O O . LEU A 1 112 ? -6.095 -1.151 19.503 1.00 96.56 112 LEU A O 1
ATOM 939 N N . GLU A 1 113 ? -5.710 -1.013 17.294 1.00 96.38 113 GLU A N 1
ATOM 940 C CA . GLU A 1 113 ? -6.875 -0.180 16.977 1.00 96.38 113 GLU A CA 1
ATOM 941 C C . GLU A 1 113 ? -8.189 -0.909 17.285 1.00 96.38 113 GLU A C 1
ATOM 943 O O . GLU A 1 113 ? -9.066 -0.348 17.948 1.00 96.38 113 GLU A O 1
ATOM 948 N N . ALA A 1 114 ? -8.303 -2.183 16.895 1.00 96.19 114 ALA A N 1
ATOM 949 C CA . ALA A 1 114 ? -9.466 -3.010 17.211 1.00 96.19 114 ALA A CA 1
ATOM 950 C C . ALA A 1 114 ? -9.662 -3.162 18.729 1.00 96.19 114 ALA A C 1
ATOM 952 O O . ALA A 1 114 ? -10.764 -2.962 19.245 1.00 96.19 114 ALA A O 1
ATOM 953 N N . ASN A 1 115 ? -8.584 -3.437 19.468 1.00 96.50 115 ASN A N 1
ATOM 954 C CA . ASN A 1 115 ? -8.629 -3.523 20.927 1.00 96.50 115 ASN A CA 1
ATOM 955 C C . ASN A 1 115 ? -9.027 -2.187 21.565 1.00 96.50 115 ASN A C 1
ATOM 957 O O . ASN A 1 115 ? -9.824 -2.166 22.504 1.00 96.50 115 ASN A O 1
ATOM 961 N N . GLN A 1 116 ? -8.513 -1.065 21.056 1.00 96.81 116 GLN A N 1
ATOM 962 C CA . GLN A 1 116 ? -8.894 0.261 21.535 1.00 96.81 116 GLN A CA 1
ATOM 963 C C . GLN A 1 116 ? -10.398 0.506 21.355 1.00 96.81 116 GLN A C 1
ATOM 965 O O . GLN A 1 116 ? -11.028 1.063 22.255 1.00 96.81 116 GLN A O 1
ATOM 970 N N . GLN A 1 117 ? -10.981 0.077 20.232 1.00 96.56 117 GLN A N 1
ATOM 971 C CA . GLN A 1 117 ? -12.416 0.220 20.002 1.00 96.56 117 GLN A CA 1
ATOM 972 C C . GLN A 1 117 ? -13.235 -0.586 21.016 1.00 96.56 117 GLN A C 1
ATOM 974 O O . GLN A 1 117 ? -14.135 -0.032 21.641 1.00 96.56 117 GLN A O 1
ATOM 979 N N . VAL A 1 118 ? -12.852 -1.838 21.287 1.00 97.56 118 VAL A N 1
ATOM 980 C CA . VAL A 1 118 ? -13.504 -2.666 22.320 1.00 97.56 118 VAL A CA 1
ATOM 981 C C . VAL A 1 118 ? -13.462 -1.992 23.697 1.00 97.56 118 VAL A C 1
ATOM 983 O O . VAL A 1 118 ? -14.442 -2.035 24.444 1.00 97.56 118 VAL A O 1
ATOM 986 N N . TRP A 1 119 ? -12.346 -1.348 24.050 1.00 96.94 119 TRP A N 1
ATOM 987 C CA . TRP A 1 119 ? -12.234 -0.602 25.307 1.00 96.94 119 TRP A CA 1
ATOM 988 C C . TRP A 1 119 ? -13.132 0.634 25.351 1.00 96.94 119 TRP A C 1
ATOM 990 O O . TRP A 1 119 ? -13.742 0.893 26.390 1.00 96.94 119 TRP A O 1
ATOM 1000 N N . LYS A 1 120 ? -13.245 1.374 24.242 1.00 97.75 120 LYS A N 1
ATOM 1001 C CA . LYS A 1 120 ? -14.174 2.510 24.131 1.00 97.75 120 LYS A CA 1
ATOM 1002 C C . LYS A 1 120 ? -15.620 2.053 24.310 1.00 97.75 120 LYS A C 1
ATOM 1004 O O . LYS A 1 120 ? -16.339 2.644 25.112 1.00 97.75 120 LYS A O 1
ATOM 1009 N N . ASP A 1 121 ? -16.006 0.961 23.658 1.00 97.69 121 ASP A N 1
ATOM 1010 C CA . ASP A 1 121 ? -17.363 0.417 23.742 1.00 97.69 121 ASP A CA 1
ATOM 1011 C C . ASP A 1 121 ? -17.684 -0.059 25.169 1.00 97.69 121 ASP A C 1
ATOM 1013 O O . ASP A 1 121 ? -18.726 0.286 25.728 1.00 97.69 121 ASP A O 1
ATOM 1017 N N . LYS A 1 122 ? -16.755 -0.780 25.816 1.00 96.88 122 LYS A N 1
ATOM 1018 C CA . LYS A 1 122 ? -16.888 -1.178 27.230 1.00 96.88 122 LYS A CA 1
ATOM 1019 C C . LYS A 1 122 ? -17.011 0.027 28.157 1.00 96.88 122 LYS A C 1
ATOM 1021 O O . LYS A 1 122 ? -17.806 -0.009 29.093 1.00 96.88 122 LYS A O 1
ATOM 1026 N N . LYS A 1 123 ? -16.232 1.088 27.924 1.00 97.69 123 LYS A N 1
ATOM 1027 C CA . LYS A 1 123 ? -16.314 2.312 28.729 1.00 97.69 123 LYS A CA 1
ATOM 1028 C C . LYS A 1 123 ? -17.686 2.966 28.583 1.00 97.69 123 LYS A C 1
ATOM 1030 O O . LYS A 1 123 ? -18.304 3.277 29.594 1.00 97.69 123 LYS A O 1
ATOM 1035 N N . GLN A 1 124 ? -18.197 3.073 27.360 1.00 97.94 124 GLN A N 1
ATOM 1036 C CA . GLN A 1 124 ? -19.535 3.603 27.112 1.00 97.94 124 GLN A CA 1
ATOM 1037 C C . GLN A 1 124 ? -20.627 2.768 27.802 1.00 97.94 124 GLN A C 1
ATOM 1039 O O . GLN A 1 124 ? -21.548 3.333 28.387 1.00 97.94 124 GLN A O 1
ATOM 1044 N N . GLN A 1 125 ? -20.519 1.436 27.783 1.00 97.38 125 GLN A N 1
ATOM 1045 C CA . GLN A 1 125 ? -21.447 0.556 28.505 1.00 97.38 125 GLN A CA 1
ATOM 1046 C C . GLN A 1 125 ? -21.396 0.780 30.020 1.00 97.38 125 GLN A C 1
ATOM 1048 O O . GLN A 1 125 ? -22.437 0.848 30.667 1.00 97.38 125 GLN A O 1
ATOM 1053 N N . LEU A 1 126 ? -20.197 0.924 30.593 1.00 97.81 126 LEU A N 1
ATOM 1054 C CA . LEU A 1 126 ? -20.046 1.232 32.017 1.00 97.81 126 LEU A CA 1
ATOM 1055 C C . LEU A 1 126 ? -20.678 2.579 32.374 1.00 97.81 126 LEU A C 1
ATOM 1057 O O . LEU A 1 126 ? -21.370 2.663 33.384 1.00 97.81 126 LEU A O 1
ATOM 1061 N N . ASP A 1 127 ? -20.500 3.596 31.530 1.00 97.75 127 ASP A N 1
ATOM 1062 C CA . ASP A 1 127 ? -21.096 4.917 31.745 1.00 97.75 127 ASP A CA 1
ATOM 1063 C C . ASP A 1 127 ? -22.635 4.853 31.700 1.00 97.75 127 ASP A C 1
ATOM 1065 O O . ASP A 1 127 ? -23.314 5.507 32.492 1.00 97.75 127 ASP A O 1
ATOM 1069 N N . GLN A 1 128 ? -23.208 4.024 30.820 1.00 97.62 128 GLN A N 1
ATOM 1070 C CA . GLN A 1 128 ? -24.655 3.778 30.776 1.00 97.62 128 GLN A CA 1
ATOM 1071 C C . GLN A 1 128 ? -25.155 3.076 32.043 1.00 97.62 128 GLN A C 1
ATOM 1073 O O . GLN A 1 128 ? -26.132 3.522 32.645 1.00 97.62 128 GLN A O 1
ATOM 1078 N N . ILE A 1 129 ? -24.461 2.024 32.486 1.00 97.81 129 ILE A N 1
ATOM 1079 C CA . ILE A 1 129 ? -24.795 1.303 33.723 1.00 97.81 129 ILE A CA 1
ATOM 1080 C C . ILE A 1 129 ? -24.714 2.244 34.932 1.00 97.81 129 ILE A C 1
ATOM 1082 O O . ILE A 1 129 ? -25.585 2.221 35.800 1.00 97.81 129 ILE A O 1
ATOM 1086 N N . GLU A 1 130 ? -23.702 3.110 34.993 1.00 97.44 130 GLU A N 1
ATOM 1087 C CA . GLU A 1 130 ? -23.564 4.103 36.059 1.00 97.44 130 GLU A CA 1
ATOM 1088 C C . GLU A 1 130 ? -24.757 5.072 36.090 1.00 97.44 130 GLU A C 1
ATOM 1090 O O . GLU A 1 130 ? -25.322 5.337 37.157 1.00 97.44 130 GLU A O 1
ATOM 1095 N N . GLN A 1 131 ? -25.199 5.549 34.922 1.00 97.75 131 GLN A N 1
ATOM 1096 C CA . GLN A 1 131 ? -26.389 6.394 34.807 1.00 97.75 131 GLN A CA 1
ATOM 1097 C C . GLN A 1 131 ? -27.669 5.663 35.234 1.00 97.75 131 GLN A C 1
ATOM 1099 O O . GLN A 1 131 ? -28.509 6.251 35.921 1.00 97.75 131 GLN A O 1
ATOM 1104 N N . GLU A 1 132 ? -27.832 4.392 34.866 1.00 97.38 132 GLU A N 1
ATOM 1105 C CA . GLU A 1 132 ? -28.971 3.573 35.293 1.00 97.38 132 GLU A CA 1
ATOM 1106 C C . GLU A 1 132 ? -28.993 3.374 36.810 1.00 97.38 132 GLU A C 1
ATOM 1108 O O . GLU A 1 132 ? -30.032 3.576 37.445 1.00 97.38 132 GLU A O 1
ATOM 1113 N N . ILE A 1 133 ? -27.840 3.072 37.416 1.00 97.81 133 ILE A N 1
ATOM 1114 C CA . ILE A 1 133 ? -27.700 2.960 38.873 1.00 97.81 133 ILE A CA 1
ATOM 1115 C C . ILE A 1 133 ? -28.078 4.282 39.548 1.00 97.81 133 ILE A C 1
ATOM 1117 O O . ILE A 1 133 ? -28.796 4.278 40.551 1.00 97.81 133 ILE A O 1
ATOM 1121 N N . MET A 1 134 ? -27.628 5.418 39.011 1.00 97.88 134 MET A N 1
ATOM 1122 C CA . MET A 1 134 ? -27.955 6.737 39.556 1.00 97.88 134 MET A CA 1
ATOM 1123 C C . MET A 1 134 ? -29.464 7.009 39.518 1.00 97.88 134 MET A C 1
ATOM 1125 O O . MET A 1 134 ? -30.038 7.409 40.533 1.00 97.88 134 MET A O 1
ATOM 1129 N N . ARG A 1 135 ? -30.124 6.729 38.387 1.00 97.25 135 ARG A N 1
ATOM 1130 C CA . ARG A 1 135 ? -31.583 6.871 38.247 1.00 97.25 135 ARG A CA 1
ATOM 1131 C C . ARG A 1 135 ? -32.337 5.943 39.193 1.00 97.25 135 ARG A C 1
ATOM 1133 O O . ARG A 1 135 ? -33.280 6.378 39.847 1.00 97.25 135 ARG A O 1
ATOM 1140 N N . SER A 1 136 ? -31.904 4.688 39.312 1.00 97.19 136 SER A N 1
ATOM 1141 C CA . SER A 1 136 ? -32.521 3.729 40.231 1.00 97.19 136 SER A CA 1
ATOM 1142 C C . SER A 1 136 ? -32.396 4.181 41.684 1.00 97.19 136 SER A C 1
ATOM 1144 O O . SER A 1 136 ? -33.350 4.039 42.443 1.00 97.19 136 SER A O 1
ATOM 1146 N N . LYS A 1 137 ? -31.252 4.752 42.083 1.00 97.06 137 LYS A N 1
ATOM 1147 C CA . LYS A 1 137 ? -31.073 5.313 43.430 1.00 97.06 137 LYS A CA 1
ATOM 1148 C C . LYS A 1 137 ? -32.019 6.482 43.688 1.00 97.06 137 LYS A C 1
ATOM 1150 O O . LYS A 1 137 ? -32.664 6.502 44.728 1.00 97.06 137 LYS A O 1
ATOM 1155 N N . GLN A 1 138 ? -32.138 7.414 42.742 1.00 97.06 138 GLN A N 1
ATOM 1156 C CA . GLN A 1 138 ? -33.071 8.541 42.857 1.00 97.06 138 GLN A CA 1
ATOM 1157 C C . GLN A 1 138 ? -34.525 8.068 42.956 1.00 97.06 138 GLN A C 1
ATOM 1159 O O . GLN A 1 138 ? -35.283 8.565 43.782 1.00 97.06 138 GLN A O 1
ATOM 1164 N N . PHE A 1 139 ? -34.908 7.075 42.151 1.00 96.75 139 PHE A N 1
ATOM 1165 C CA . PHE A 1 139 ? -36.242 6.485 42.211 1.00 96.75 139 PHE A CA 1
ATOM 1166 C C . PHE A 1 139 ? -36.532 5.842 43.575 1.00 96.75 139 PHE A C 1
ATOM 1168 O O . PHE A 1 139 ? -37.602 6.058 44.143 1.00 96.75 139 PHE A O 1
ATOM 1175 N N . LEU A 1 140 ? -35.577 5.082 44.120 1.00 96.38 140 LEU A N 1
ATOM 1176 C CA . LEU A 1 140 ? -35.713 4.470 45.443 1.00 96.38 140 LEU A CA 1
ATOM 1177 C C . LEU A 1 140 ? -35.807 5.518 46.558 1.00 96.38 140 LEU A C 1
ATOM 1179 O O . LEU A 1 140 ? -36.632 5.356 47.453 1.00 96.38 140 LEU A O 1
ATOM 1183 N N . ASP A 1 141 ? -35.024 6.597 46.481 1.00 97.00 141 ASP A N 1
ATOM 1184 C CA . ASP A 1 141 ? -35.079 7.702 47.447 1.00 97.00 141 ASP A CA 1
ATOM 1185 C C . ASP A 1 141 ? -36.455 8.388 47.439 1.00 97.00 141 ASP A C 1
ATOM 1187 O O . ASP A 1 141 ? -37.079 8.558 48.487 1.00 97.00 141 ASP A O 1
ATOM 1191 N N . LEU A 1 142 ? -37.002 8.672 46.251 1.00 96.31 142 LEU A N 1
ATOM 1192 C CA . LEU A 1 142 ? -38.356 9.217 46.106 1.00 96.31 142 LEU A CA 1
ATOM 1193 C C . LEU A 1 142 ? -39.424 8.267 46.662 1.00 96.31 142 LEU A C 1
ATOM 1195 O O . LEU A 1 142 ? -40.321 8.703 47.387 1.00 96.31 142 LEU A O 1
ATOM 1199 N N . LYS A 1 143 ? -39.322 6.964 46.371 1.00 94.75 143 LYS A N 1
ATOM 1200 C CA . LYS A 1 143 ? -40.261 5.961 46.894 1.00 94.75 143 LYS A CA 1
ATOM 1201 C C . LYS A 1 143 ? -40.195 5.886 48.422 1.00 94.75 143 LYS A C 1
ATOM 1203 O O . LYS A 1 143 ? -41.232 5.808 49.080 1.00 94.75 143 LYS A O 1
ATOM 1208 N N . GLN A 1 144 ? -38.994 5.969 48.993 1.00 95.00 144 GLN A N 1
ATOM 1209 C CA . GLN A 1 144 ? -38.798 5.996 50.439 1.00 95.00 144 GLN A CA 1
ATOM 1210 C C . GLN A 1 144 ? -39.402 7.255 51.075 1.00 95.00 144 GLN A C 1
ATOM 1212 O O . GLN A 1 144 ? -40.092 7.158 52.090 1.00 95.00 144 GLN A O 1
ATOM 1217 N N . GLN A 1 145 ? -39.205 8.429 50.470 1.00 95.44 145 GLN A N 1
ATOM 1218 C CA . GLN A 1 145 ? -39.827 9.675 50.929 1.00 95.44 145 GLN A CA 1
ATOM 1219 C C . GLN A 1 145 ? -41.358 9.601 50.883 1.00 95.44 145 GLN A C 1
ATOM 1221 O O . GLN A 1 145 ? -42.016 9.983 51.853 1.00 95.44 145 GLN A O 1
ATOM 1226 N N . GLN A 1 146 ? -41.926 9.059 49.803 1.00 94.06 146 GLN A N 1
ATOM 1227 C CA . GLN A 1 146 ? -43.371 8.884 49.659 1.00 94.06 146 GLN A CA 1
ATOM 1228 C C . GLN A 1 146 ? -43.942 7.942 50.729 1.00 94.06 146 GLN A C 1
ATOM 1230 O O . GLN A 1 146 ? -44.936 8.280 51.372 1.00 94.06 146 GLN A O 1
ATOM 1235 N N . LEU A 1 147 ? -43.304 6.792 50.968 1.00 91.56 147 LEU A N 1
ATOM 1236 C CA . LEU A 1 147 ? -43.709 5.860 52.028 1.00 91.56 147 LEU A CA 1
ATOM 1237 C C . LEU A 1 147 ? -43.651 6.522 53.410 1.00 91.56 147 LEU A C 1
ATOM 1239 O O . LEU A 1 147 ? -44.596 6.411 54.190 1.00 91.56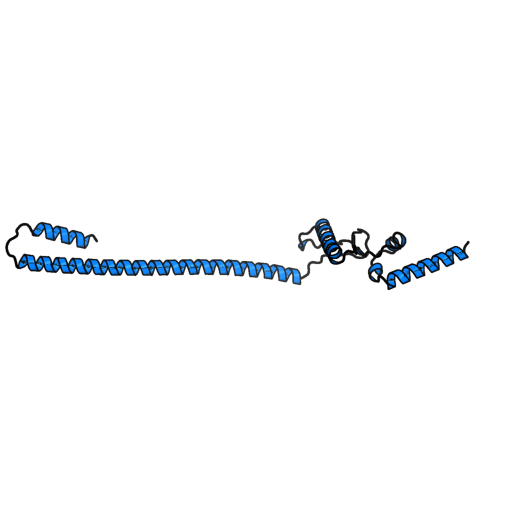 147 LEU A O 1
ATOM 1243 N N . ASN A 1 148 ? -42.588 7.277 53.696 1.00 93.38 148 ASN A N 1
ATOM 1244 C CA . ASN A 1 148 ? -42.459 8.006 54.957 1.00 93.38 148 ASN A CA 1
ATOM 1245 C C . ASN A 1 148 ? -43.595 9.025 55.152 1.00 93.38 148 ASN A C 1
ATOM 1247 O O . ASN A 1 148 ? -44.152 9.115 56.247 1.00 93.38 148 ASN A O 1
ATOM 1251 N N . GLN A 1 149 ? -43.979 9.758 54.101 1.00 94.06 149 GLN A N 1
ATOM 1252 C CA . GLN A 1 149 ? -45.116 10.684 54.147 1.00 94.06 149 GLN A CA 1
ATOM 1253 C C . GLN A 1 149 ? -46.444 9.956 54.387 1.00 94.06 149 GLN A C 1
ATOM 1255 O O . GLN A 1 149 ? -47.238 10.395 55.219 1.00 94.06 149 GLN A O 1
ATOM 1260 N N . GLN A 1 150 ? -46.680 8.828 53.710 1.00 90.62 150 GLN A N 1
ATOM 1261 C CA . GLN A 1 150 ? -47.897 8.031 53.898 1.00 90.62 150 GLN A CA 1
ATOM 1262 C C . GLN A 1 150 ? -48.002 7.476 55.327 1.00 90.62 150 GLN A C 1
ATOM 1264 O O . GLN A 1 150 ? -49.075 7.531 55.929 1.00 90.62 150 GLN A O 1
ATOM 1269 N N . ILE A 1 151 ? -46.889 7.011 55.906 1.00 89.44 151 ILE A N 1
ATOM 1270 C CA . ILE A 1 151 ? -46.828 6.561 57.305 1.00 89.44 151 ILE A CA 1
ATOM 1271 C C . ILE A 1 151 ? -47.144 7.718 58.263 1.00 89.44 151 ILE A C 1
ATOM 1273 O O . ILE A 1 151 ? -47.915 7.547 59.207 1.00 89.44 151 ILE A O 1
ATOM 1277 N N . GLN A 1 152 ? -46.585 8.910 58.028 1.00 91.25 152 GLN A N 1
ATOM 1278 C CA . GLN A 1 152 ? -46.869 10.093 58.849 1.00 91.25 152 GLN A CA 1
ATOM 1279 C C . GLN A 1 152 ? -48.349 10.493 58.794 1.00 91.25 152 GLN A C 1
ATOM 1281 O O . GLN A 1 152 ? -48.946 10.736 59.843 1.00 91.25 152 GLN A O 1
ATOM 1286 N N . GLN A 1 153 ? -48.950 10.518 57.600 1.00 89.25 153 GLN A N 1
ATOM 1287 C CA . GLN A 1 153 ? -50.378 10.803 57.420 1.00 89.25 153 GLN A CA 1
ATOM 1288 C C . GLN A 1 153 ? -51.251 9.763 58.126 1.00 89.25 153 GLN A C 1
ATOM 1290 O O . GLN A 1 153 ? -52.151 10.128 58.878 1.00 89.25 153 GLN A O 1
ATOM 1295 N N . TYR A 1 154 ? -50.940 8.475 57.959 1.00 85.06 154 TYR A N 1
ATOM 1296 C CA . TYR A 1 154 ? -51.632 7.390 58.654 1.00 85.06 154 TYR A CA 1
ATOM 1297 C C . TYR A 1 154 ? -51.582 7.562 60.180 1.00 85.06 154 TYR A C 1
ATOM 1299 O O . TYR A 1 154 ? -52.609 7.466 60.850 1.00 85.06 154 TYR A O 1
ATOM 1307 N N . ASN A 1 155 ? -50.411 7.887 60.735 1.00 87.31 155 ASN A N 1
ATOM 1308 C CA . ASN A 1 155 ? -50.257 8.114 62.172 1.00 87.31 155 ASN A CA 1
ATOM 1309 C C . ASN A 1 155 ? -51.072 9.325 62.667 1.00 87.31 155 ASN A C 1
ATOM 1311 O O . ASN A 1 155 ? -51.652 9.272 63.750 1.00 87.31 155 ASN A O 1
ATOM 1315 N N . GLN A 1 156 ? -51.157 10.407 61.885 1.00 87.25 156 GLN A N 1
ATOM 1316 C CA . GLN A 1 156 ? -51.988 11.573 62.220 1.00 87.25 156 GLN A CA 1
ATOM 1317 C C . GLN A 1 156 ? -53.494 11.263 62.157 1.00 87.25 156 GLN A C 1
ATOM 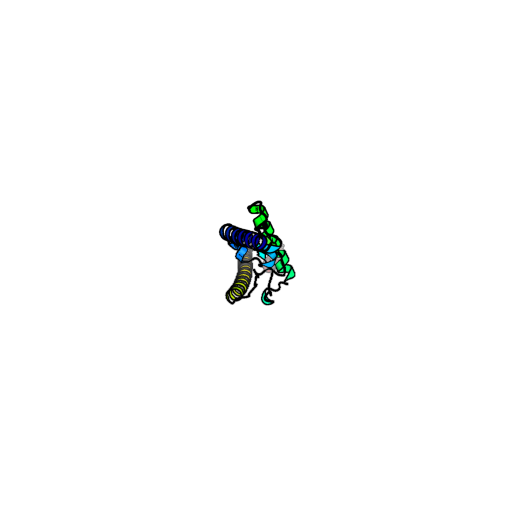1319 O O . GLN A 1 156 ? -54.252 11.673 63.042 1.00 87.25 156 GLN A O 1
ATOM 1324 N N . GLU A 1 157 ? -53.937 10.513 61.145 1.00 84.38 157 GLU A N 1
ATOM 1325 C CA . GLU A 1 157 ? -55.325 10.047 61.026 1.00 84.38 157 GLU A CA 1
ATOM 1326 C C . GLU A 1 157 ? -55.724 9.168 62.223 1.00 84.38 157 GLU A C 1
ATOM 1328 O O . GLU A 1 157 ? -56.794 9.357 62.798 1.00 84.38 157 GLU A O 1
ATOM 1333 N N . GLN A 1 158 ? -54.842 8.265 62.660 1.00 80.62 158 GLN A N 1
ATOM 1334 C CA . GLN A 1 158 ? -55.057 7.437 63.853 1.00 80.62 158 GLN A CA 1
ATOM 1335 C C . GLN A 1 158 ? -55.241 8.281 65.122 1.00 80.62 158 GLN A C 1
ATOM 1337 O O . GLN A 1 158 ? -56.215 8.099 65.853 1.00 80.62 158 GLN A O 1
ATOM 1342 N N . LEU A 1 159 ? -54.346 9.247 65.362 1.00 81.94 159 LEU A N 1
ATOM 1343 C CA . LEU A 1 159 ? -54.405 10.123 66.540 1.00 81.94 159 LEU A CA 1
ATOM 1344 C C . LEU A 1 159 ? -55.688 10.971 66.574 1.00 81.94 159 LEU A C 1
ATOM 1346 O O . LEU A 1 159 ? -56.318 11.114 67.623 1.00 81.94 159 LEU A O 1
ATOM 1350 N N . SER A 1 160 ? -56.102 11.514 65.426 1.00 78.88 160 SER A N 1
ATOM 1351 C CA . SER A 1 160 ? -57.322 12.327 65.318 1.00 78.88 160 SER A CA 1
ATOM 1352 C C . SER A 1 160 ? -58.609 11.501 65.453 1.00 78.88 160 SER A C 1
ATOM 1354 O O . SER A 1 160 ? -59.571 11.970 66.068 1.00 78.88 160 SER A O 1
ATOM 1356 N N . ALA A 1 161 ? -58.627 10.259 64.960 1.00 74.44 161 ALA A N 1
ATOM 1357 C CA . ALA A 1 161 ? -59.730 9.322 65.173 1.00 74.44 161 ALA A CA 1
ATOM 1358 C C . ALA A 1 161 ? -59.854 8.888 66.645 1.00 74.44 161 ALA A C 1
ATOM 1360 O O . ALA A 1 161 ? -60.963 8.709 67.140 1.00 74.44 161 ALA A O 1
ATOM 1361 N N . GLN A 1 162 ? -58.736 8.769 67.367 1.00 70.00 162 GLN A N 1
ATOM 1362 C CA . GLN A 1 162 ? -58.730 8.466 68.803 1.00 70.00 162 GLN A CA 1
ATOM 1363 C C . GLN A 1 162 ? -59.306 9.605 69.655 1.00 70.00 162 GLN A C 1
ATOM 1365 O O . GLN A 1 162 ? -59.936 9.352 70.682 1.00 70.00 162 GLN A O 1
ATOM 1370 N N . HIS A 1 163 ? -59.105 10.855 69.229 1.00 66.88 163 HIS A N 1
ATOM 1371 C CA . HIS A 1 163 ? -59.628 12.038 69.917 1.00 66.88 163 HIS A CA 1
ATOM 1372 C C . HIS A 1 163 ? -61.133 12.252 69.666 1.00 66.88 163 HIS A C 1
ATOM 1374 O O . HIS A 1 163 ? -61.846 12.739 70.541 1.00 66.88 163 HIS A O 1
ATOM 1380 N N . ASN A 1 164 ? -61.638 11.840 68.498 1.00 65.38 164 ASN A N 1
ATOM 1381 C CA . ASN A 1 164 ? -63.055 11.887 68.138 1.00 65.38 164 ASN A CA 1
ATOM 1382 C C . ASN A 1 164 ? -63.736 10.542 68.458 1.00 65.38 164 ASN A C 1
ATOM 1384 O O . ASN A 1 164 ? -63.916 9.694 67.585 1.00 65.38 164 ASN A O 1
ATOM 1388 N N . GLN A 1 165 ? -64.099 10.324 69.726 1.00 53.38 165 GLN A N 1
ATOM 1389 C CA . GLN A 1 165 ? -64.742 9.096 70.224 1.00 53.38 165 GLN A CA 1
ATOM 1390 C C . GLN A 1 165 ? -66.165 8.878 69.669 1.00 53.38 165 GLN A C 1
ATOM 1392 O O . GLN A 1 165 ? -67.145 8.997 70.395 1.00 53.38 165 GLN A O 1
ATOM 1397 N N . SER A 1 166 ? -66.301 8.523 68.391 1.00 54.09 166 SER A N 1
ATOM 1398 C CA . SER A 1 166 ? -67.526 7.926 67.837 1.00 54.09 166 SER A CA 1
ATOM 1399 C C . SER A 1 166 ? -67.313 7.509 66.383 1.00 54.09 166 SER A C 1
ATOM 1401 O O . SER A 1 166 ? -67.636 8.277 65.483 1.00 54.09 166 SER A O 1
ATOM 1403 N N . SER A 1 167 ? -66.777 6.311 66.118 1.00 54.44 167 SER A N 1
ATOM 1404 C CA . SER A 1 167 ? -66.880 5.665 64.793 1.00 54.44 167 SER A CA 1
ATOM 1405 C C . SER A 1 167 ? -66.492 4.183 64.838 1.00 54.44 167 SER A C 1
ATOM 1407 O O . SER A 1 167 ? -65.348 3.803 64.604 1.00 54.44 167 SER A O 1
ATOM 1409 N N . SER A 1 168 ? -67.489 3.324 65.066 1.00 52.47 168 SER A N 1
ATOM 1410 C CA . SER A 1 168 ? -67.406 1.859 64.924 1.00 52.47 168 SER A CA 1
ATOM 1411 C C . SER A 1 168 ? -67.054 1.389 63.495 1.00 52.47 168 SER A C 1
ATOM 1413 O O . SER A 1 168 ? -66.793 0.206 63.304 1.00 52.47 168 SER A O 1
ATOM 1415 N N . GLY A 1 169 ? -67.045 2.282 62.494 1.00 57.62 169 GLY A N 1
ATOM 1416 C CA . GLY A 1 169 ? -66.715 1.977 61.092 1.00 57.62 169 GLY A CA 1
ATOM 1417 C C . GLY A 1 169 ? -65.233 2.121 60.713 1.00 57.62 169 GLY A C 1
ATOM 1418 O O . GLY A 1 169 ? -64.851 1.745 59.610 1.00 57.62 169 GLY A O 1
ATOM 1419 N N . ASN A 1 170 ? -64.382 2.635 61.607 1.00 65.75 170 ASN A N 1
ATOM 1420 C CA . ASN A 1 170 ? -63.001 2.993 61.260 1.00 65.75 170 ASN A CA 1
ATOM 1421 C C . ASN A 1 170 ? -62.009 1.815 61.294 1.00 65.75 170 ASN A C 1
ATOM 1423 O O . ASN A 1 170 ? -60.965 1.874 60.649 1.00 65.75 170 ASN A O 1
ATOM 1427 N N . SER A 1 171 ? -62.321 0.733 62.016 1.00 65.75 171 SER A N 1
ATOM 1428 C CA . SER A 1 171 ? -61.401 -0.402 62.203 1.00 65.75 171 SER A CA 1
ATOM 1429 C C . SER A 1 171 ? -61.017 -1.078 60.883 1.00 65.75 171 SER A C 1
ATOM 1431 O O . SER A 1 171 ? -59.833 -1.302 60.640 1.00 65.75 171 SER A O 1
ATOM 1433 N N . THR A 1 172 ? -61.988 -1.357 60.012 1.00 71.38 172 THR A N 1
ATOM 1434 C CA . THR A 1 172 ? -61.745 -2.060 58.743 1.00 71.38 172 THR A CA 1
ATOM 1435 C C . THR A 1 172 ? -60.984 -1.182 57.745 1.00 71.38 172 THR A C 1
ATOM 1437 O O . THR A 1 172 ? -60.074 -1.667 57.078 1.00 71.38 172 THR A O 1
ATOM 1440 N N . TYR A 1 173 ? -61.286 0.123 57.703 1.00 79.12 173 TYR A N 1
ATOM 1441 C CA . TYR A 1 173 ? -60.572 1.107 56.878 1.00 79.12 173 TYR A CA 1
ATOM 1442 C C . TYR A 1 173 ? -59.083 1.182 57.240 1.00 79.12 173 TYR A C 1
ATOM 1444 O O . TYR A 1 173 ? -58.219 1.082 56.369 1.00 79.12 173 TYR A O 1
ATOM 1452 N N . PHE A 1 174 ? -58.763 1.291 58.532 1.00 77.38 174 PHE A N 1
ATOM 1453 C CA . PHE A 1 174 ? -57.371 1.366 58.970 1.00 77.38 174 PHE A CA 1
ATOM 1454 C C . PHE A 1 174 ? -56.613 0.049 58.777 1.00 77.38 174 PHE A C 1
ATOM 1456 O O . PHE A 1 174 ? -55.431 0.073 58.438 1.00 77.38 174 PHE A O 1
ATOM 1463 N N . GLN A 1 175 ? -57.292 -1.092 58.922 1.00 77.75 175 GLN A N 1
ATOM 1464 C CA . GLN A 1 175 ? -56.702 -2.409 58.688 1.00 77.75 175 GLN A CA 1
ATOM 1465 C C . GLN A 1 175 ? -56.351 -2.626 57.207 1.00 77.75 175 GLN A C 1
ATOM 1467 O O . GLN A 1 175 ? -55.282 -3.152 56.901 1.00 77.75 175 GLN A O 1
ATOM 1472 N N . GLN A 1 176 ? -57.196 -2.151 56.288 1.00 80.81 176 GLN A N 1
ATOM 1473 C CA . GLN A 1 176 ? -56.932 -2.209 54.849 1.00 80.81 176 GLN A CA 1
ATOM 1474 C C . GLN A 1 176 ? -55.789 -1.264 54.436 1.00 80.81 176 GLN A C 1
ATOM 1476 O O . GLN A 1 176 ? -54.869 -1.678 53.733 1.00 80.81 176 GLN A O 1
ATOM 1481 N N . LYS A 1 177 ? -55.769 -0.031 54.960 1.00 77.31 177 LYS A N 1
ATOM 1482 C CA . LYS A 1 177 ? -54.693 0.944 54.700 1.00 77.31 177 LYS A CA 1
ATOM 1483 C C . LYS A 1 177 ? -53.331 0.472 55.227 1.00 77.31 177 LYS A C 1
ATOM 1485 O O . LYS A 1 177 ? -52.296 0.734 54.620 1.00 77.31 177 LYS A O 1
ATOM 1490 N N . GLN A 1 178 ? -53.319 -0.273 56.333 1.00 76.50 178 GLN A N 1
ATOM 1491 C CA . GLN A 1 178 ? -52.102 -0.881 56.874 1.00 76.50 178 GLN A CA 1
ATOM 1492 C C . GLN A 1 178 ? -51.556 -2.005 55.978 1.00 76.50 178 GLN A C 1
ATOM 1494 O O . GLN A 1 178 ? -50.340 -2.136 55.852 1.00 76.50 178 GLN A O 1
ATOM 1499 N N . GLN A 1 179 ? -52.425 -2.786 55.328 1.00 79.88 179 GLN A N 1
ATOM 1500 C CA . GLN A 1 179 ? -52.005 -3.807 54.362 1.00 79.88 179 GLN A CA 1
ATOM 1501 C C . GLN A 1 179 ? -51.403 -3.182 53.096 1.00 79.88 179 GLN A C 1
ATOM 1503 O O . GLN A 1 179 ? -50.372 -3.659 52.629 1.00 79.88 179 GLN A O 1
ATOM 1508 N N . GLU A 1 180 ? -51.967 -2.080 52.594 1.00 78.94 180 GLU A N 1
ATOM 1509 C CA . GLU A 1 180 ? -51.433 -1.362 51.422 1.00 78.94 180 GLU A CA 1
ATOM 1510 C C . GLU A 1 180 ? -50.022 -0.790 51.652 1.00 78.94 180 GLU A C 1
ATOM 1512 O O . GLU A 1 180 ? -49.197 -0.779 50.735 1.00 78.94 180 GLU A O 1
ATOM 1517 N N . LEU A 1 181 ? -49.722 -0.358 52.882 1.00 76.00 181 LEU A N 1
ATOM 1518 C CA . LEU A 1 181 ? -48.387 0.101 53.287 1.00 76.00 181 LEU A CA 1
ATOM 1519 C C . LEU A 1 181 ? -47.371 -1.045 53.412 1.00 76.00 181 LEU A C 1
ATOM 1521 O O . LEU A 1 181 ? -46.177 -0.812 53.260 1.00 76.00 181 LEU A O 1
ATOM 1525 N N . GLN A 1 182 ? -47.830 -2.267 53.699 1.00 71.00 182 GLN A N 1
ATOM 1526 C CA . GLN A 1 182 ? -46.979 -3.461 53.790 1.00 71.00 182 GLN A CA 1
ATOM 1527 C C . GLN A 1 182 ? -46.754 -4.138 52.431 1.00 71.00 182 GLN A C 1
ATOM 1529 O O . GLN A 1 182 ? -45.801 -4.901 52.286 1.00 71.00 182 GLN A O 1
ATOM 1534 N N . SER A 1 183 ? -47.624 -3.886 51.447 1.00 66.56 183 SER A N 1
ATOM 1535 C CA . SER A 1 183 ? -47.549 -4.480 50.107 1.00 66.56 183 SER A CA 1
ATOM 1536 C C . SER A 1 183 ? -46.785 -3.643 49.069 1.00 66.56 183 SER A C 1
ATOM 1538 O O . SER A 1 183 ? -46.619 -4.112 47.944 1.00 66.56 183 SER A O 1
ATOM 1540 N N . ASN A 1 184 ? -46.365 -2.416 49.406 1.00 55.00 184 ASN A N 1
ATOM 1541 C CA . ASN A 1 184 ? -45.627 -1.494 48.520 1.00 55.00 184 ASN A CA 1
ATOM 1542 C C . ASN A 1 184 ? -44.113 -1.533 48.742 1.00 55.00 184 ASN A C 1
ATOM 1544 O O . ASN A 1 184 ? -43.381 -1.328 47.740 1.00 55.00 184 ASN A O 1
#

Sequence (184 aa):
MRFLIFSGLIIFLLGLSYQTQKHPQLKFNSLADRITHPIDTRLRYRIAEVDPRFKLSVEQVEAISQQATQIWKDGTGKDYFIHDPNAKLAIHLIYDERQQESEQRREHITQLEANQQVWKDKKQQLDQIEQEIMRSKQFLDLKQQQLNQQIQQYNQEQLSAQHNQSSSGNSTYFQQKQQELQSN

Secondary structure (DSSP, 8-state):
-HHHHHHHHHHHHHHHHHHHHH-GGGGGS-HHHHHHSTT--PEEEEEEEE-GGG---HHHHHHHHHHHHHHHHHHHSS--EEE-TT-SEEEEE---HHHHHHHHHHHHHHHHHHHHHHHHHHHHHHHHHHHHHHHHHHHHHHHHHHHHHHHHHHHHHHHHHHHS---TTHHHHHHHHHHHHH--